Protein AF-A0A964AQY1-F1 (afdb_monomer_lite)

Structure (mmCIF, N/CA/C/O backbone):
data_AF-A0A964AQY1-F1
#
_entry.id   AF-A0A964AQY1-F1
#
loop_
_atom_site.group_PDB
_atom_site.id
_atom_site.type_symbol
_atom_site.label_atom_id
_atom_site.label_alt_id
_atom_site.label_comp_id
_atom_site.label_asym_id
_atom_site.label_entity_id
_atom_site.label_seq_id
_atom_site.pdbx_PDB_ins_code
_atom_site.Cartn_x
_atom_site.Cartn_y
_atom_site.Cartn_z
_atom_site.occupancy
_atom_site.B_iso_or_equiv
_atom_site.auth_seq_id
_atom_site.auth_comp_id
_atom_site.auth_asym_id
_atom_site.auth_atom_id
_atom_site.pdbx_PDB_model_num
ATOM 1 N N . MET A 1 1 ? 17.002 15.102 -33.462 1.00 36.41 1 MET A N 1
ATOM 2 C CA . MET A 1 1 ? 17.360 13.907 -34.259 1.00 36.41 1 MET A CA 1
ATOM 3 C C . MET A 1 1 ? 16.057 13.191 -34.565 1.00 36.41 1 MET A C 1
ATOM 5 O O . MET A 1 1 ? 15.372 12.838 -33.622 1.00 36.41 1 MET A O 1
ATOM 9 N N . SER A 1 2 ? 15.646 13.081 -35.832 1.00 29.86 2 SER A N 1
ATOM 10 C CA . SER A 1 2 ? 14.395 12.392 -36.189 1.00 29.86 2 SER A CA 1
ATOM 11 C C . SER A 1 2 ? 14.555 10.886 -35.995 1.00 29.86 2 SER A C 1
ATOM 13 O O . SER A 1 2 ? 15.596 10.363 -36.396 1.00 29.86 2 SER A O 1
ATOM 15 N N . CYS A 1 3 ? 13.542 10.204 -35.451 1.00 36.03 3 CYS A N 1
ATOM 16 C CA . CYS A 1 3 ? 13.486 8.743 -35.343 1.00 36.03 3 CYS A CA 1
ATOM 17 C C . CYS A 1 3 ? 13.732 8.081 -36.708 1.00 36.03 3 CYS A C 1
ATOM 19 O O . CYS A 1 3 ? 12.842 7.943 -37.545 1.00 36.03 3 CYS A O 1
ATOM 21 N N . GLY A 1 4 ? 14.994 7.735 -36.948 1.00 31.62 4 GLY A N 1
ATOM 22 C CA . GLY A 1 4 ? 15.471 7.073 -38.145 1.00 31.62 4 GLY A CA 1
ATOM 23 C C . GLY A 1 4 ? 15.306 5.572 -37.986 1.00 31.62 4 GLY A C 1
ATOM 24 O O . GLY A 1 4 ? 15.798 4.978 -37.028 1.00 31.62 4 GLY A O 1
ATOM 25 N N . ALA A 1 5 ? 14.607 4.976 -38.948 1.00 41.19 5 ALA A N 1
ATOM 26 C CA . ALA A 1 5 ? 14.385 3.546 -39.078 1.00 41.19 5 ALA A CA 1
ATOM 27 C C . ALA A 1 5 ? 15.643 2.723 -38.748 1.00 41.19 5 ALA A C 1
ATOM 29 O O . ALA A 1 5 ? 16.635 2.797 -39.474 1.00 41.19 5 ALA A O 1
ATOM 30 N N . THR A 1 6 ? 15.591 1.892 -37.699 1.00 34.75 6 THR A N 1
ATOM 31 C CA . THR A 1 6 ? 16.675 0.941 -37.421 1.00 34.75 6 THR A CA 1
ATOM 32 C C . THR A 1 6 ? 16.154 -0.464 -37.109 1.00 34.75 6 THR A C 1
ATOM 34 O O . THR A 1 6 ? 15.520 -0.721 -36.097 1.00 34.75 6 THR A O 1
ATOM 37 N N . ARG A 1 7 ? 16.428 -1.339 -38.085 1.00 30.66 7 ARG A N 1
ATOM 38 C CA . ARG A 1 7 ? 16.747 -2.780 -38.066 1.00 30.66 7 ARG A CA 1
ATOM 39 C C . ARG A 1 7 ? 16.256 -3.643 -36.891 1.00 30.66 7 ARG A C 1
ATOM 41 O O . ARG A 1 7 ? 16.803 -3.608 -35.798 1.00 30.66 7 ARG A O 1
ATOM 48 N N . ARG A 1 8 ? 15.368 -4.584 -37.243 1.00 34.53 8 ARG A N 1
ATOM 49 C CA . ARG A 1 8 ? 15.112 -5.843 -36.525 1.00 34.53 8 ARG A CA 1
ATOM 50 C C . ARG A 1 8 ? 16.401 -6.660 -36.378 1.00 34.53 8 ARG A C 1
ATOM 52 O O . ARG A 1 8 ? 16.953 -7.106 -37.386 1.00 34.53 8 ARG A O 1
ATOM 59 N N . ALA A 1 9 ? 16.808 -6.923 -35.142 1.00 30.91 9 ALA A N 1
ATOM 60 C CA . ALA A 1 9 ? 17.594 -8.095 -34.777 1.00 30.91 9 ALA A CA 1
ATOM 61 C C . ALA A 1 9 ? 16.686 -9.020 -33.951 1.00 30.91 9 ALA A C 1
ATOM 63 O O . ALA A 1 9 ? 15.988 -8.566 -33.050 1.00 30.91 9 ALA A O 1
ATOM 64 N N . LEU A 1 10 ? 16.629 -10.293 -34.341 1.00 31.95 10 LEU A N 1
ATOM 65 C CA . LEU A 1 10 ? 15.828 -11.335 -33.703 1.00 31.95 10 LEU A CA 1
ATOM 66 C C . LEU A 1 10 ? 16.458 -11.757 -32.369 1.00 31.95 10 LEU A C 1
ATOM 68 O O . LEU A 1 10 ? 17.562 -12.296 -32.369 1.00 31.95 10 LEU A O 1
ATOM 72 N N . LEU A 1 11 ? 15.710 -11.604 -31.278 1.00 30.38 11 LEU A N 1
ATOM 73 C CA . LEU A 1 11 ? 15.887 -12.324 -30.015 1.00 30.38 11 LEU A CA 1
ATOM 74 C C . LEU A 1 11 ? 14.520 -12.925 -29.646 1.00 30.38 11 LEU A C 1
ATOM 76 O O . LEU A 1 11 ? 13.582 -12.164 -29.420 1.00 30.38 11 LEU A O 1
ATOM 80 N N . PRO A 1 12 ? 14.344 -14.258 -29.657 1.00 35.41 12 PRO A N 1
ATOM 81 C CA . PRO A 1 12 ? 13.101 -14.879 -29.228 1.00 35.41 12 PRO A CA 1
ATOM 82 C C . PRO A 1 12 ? 13.222 -15.309 -27.762 1.00 35.41 12 PRO A C 1
ATOM 84 O O . PRO A 1 12 ? 14.045 -16.172 -27.475 1.00 35.41 12 PRO A O 1
ATOM 87 N N . LEU A 1 13 ? 12.421 -14.711 -26.868 1.00 34.94 13 LEU A N 1
ATOM 88 C CA . LEU A 1 13 ? 11.743 -15.367 -25.721 1.00 34.94 13 LEU A CA 1
ATOM 89 C C . LEU A 1 13 ? 11.054 -14.395 -24.746 1.00 34.94 13 LEU A C 1
ATOM 91 O O . LEU A 1 13 ? 10.243 -14.835 -23.947 1.00 34.94 13 LEU A O 1
ATOM 95 N N . LEU A 1 14 ? 11.262 -13.088 -24.879 1.00 38.56 14 LEU A N 1
ATOM 96 C CA . LEU A 1 14 ? 10.438 -12.051 -24.255 1.00 38.56 14 LEU A CA 1
ATOM 97 C C . LEU A 1 14 ? 9.965 -11.127 -25.380 1.00 38.56 14 LEU A C 1
ATOM 99 O O . LEU A 1 14 ? 10.715 -10.907 -26.332 1.00 38.56 14 LEU A O 1
ATOM 103 N N . GLY A 1 15 ? 8.732 -10.623 -25.332 1.00 40.59 15 GLY A N 1
ATOM 104 C CA . GLY A 1 15 ? 8.155 -9.731 -26.349 1.00 40.59 15 GLY A CA 1
ATOM 105 C C . GLY A 1 15 ? 8.790 -8.334 -26.383 1.00 40.59 15 GLY A C 1
ATOM 106 O O . GLY A 1 15 ? 8.072 -7.341 -26.408 1.00 40.59 15 GLY A O 1
ATOM 107 N N . LEU A 1 16 ? 10.120 -8.256 -26.347 1.00 41.12 16 LEU A N 1
ATOM 108 C CA . LEU A 1 16 ? 10.902 -7.032 -26.311 1.00 41.12 16 LEU A CA 1
ATOM 109 C C . LEU A 1 16 ? 10.825 -6.340 -27.672 1.00 41.12 16 LEU A C 1
ATOM 111 O O . LEU A 1 16 ? 11.245 -6.875 -28.703 1.00 41.12 16 LEU A O 1
ATOM 115 N N . GLY A 1 17 ? 10.282 -5.130 -27.666 1.00 46.31 17 GLY A N 1
ATOM 116 C CA . GLY A 1 17 ? 10.266 -4.238 -28.812 1.00 46.31 17 GLY A CA 1
ATOM 117 C C . GLY A 1 17 ? 10.767 -2.864 -28.397 1.00 46.31 17 GLY A C 1
ATOM 118 O O . GLY A 1 17 ? 10.399 -2.355 -27.344 1.00 46.31 17 GLY A O 1
ATOM 119 N N . SER A 1 18 ? 11.585 -2.234 -29.237 1.00 43.50 18 SER A N 1
ATOM 120 C CA . SER A 1 18 ? 11.762 -0.788 -29.165 1.00 43.50 18 SER A CA 1
ATOM 121 C C . SER A 1 18 ? 10.562 -0.132 -29.849 1.00 43.50 18 SER A C 1
ATOM 123 O O . SER A 1 18 ? 10.300 -0.355 -31.034 1.00 43.50 18 SER A O 1
ATOM 125 N N . GLY A 1 19 ? 9.788 0.634 -29.084 1.00 46.19 19 GLY A N 1
ATOM 126 C CA . GLY A 1 19 ? 8.626 1.371 -29.565 1.00 46.19 19 GLY A CA 1
ATOM 127 C C . GLY A 1 19 ? 8.771 2.850 -29.235 1.00 46.19 19 GLY A C 1
ATOM 128 O O . GLY A 1 19 ? 9.178 3.207 -28.136 1.00 46.19 19 GLY A O 1
ATOM 129 N N . CYS A 1 20 ? 8.436 3.724 -30.181 1.00 42.72 20 CYS A N 1
ATOM 130 C CA . CYS A 1 20 ? 8.217 5.132 -29.867 1.00 42.72 20 CYS A CA 1
ATOM 131 C C . CYS A 1 20 ? 6.781 5.259 -29.357 1.00 42.72 20 CYS A C 1
ATOM 133 O O . CYS A 1 20 ? 5.848 5.301 -30.159 1.00 42.72 20 CYS A O 1
ATOM 135 N N . VAL A 1 21 ? 6.607 5.251 -28.039 1.00 50.06 21 VAL A N 1
ATOM 136 C CA . VAL A 1 21 ? 5.327 5.558 -27.394 1.00 50.06 21 VAL A CA 1
ATOM 137 C C . VAL A 1 21 ? 5.359 7.038 -27.024 1.00 50.06 21 VAL A C 1
ATOM 139 O O . VAL A 1 21 ? 6.353 7.515 -26.477 1.00 50.06 21 VAL A O 1
ATOM 142 N N . ALA A 1 22 ? 4.312 7.781 -27.386 1.00 51.00 22 ALA A N 1
ATOM 143 C CA . ALA A 1 22 ? 4.149 9.137 -26.878 1.00 51.00 22 ALA A CA 1
ATOM 144 C C . ALA A 1 22 ? 3.947 9.036 -25.364 1.00 51.00 22 ALA A C 1
ATOM 146 O O . ALA A 1 22 ? 3.044 8.329 -24.924 1.00 51.00 22 ALA A O 1
ATOM 147 N N . ASP A 1 23 ? 4.806 9.687 -24.583 1.00 54.53 23 ASP A N 1
ATOM 148 C CA . ASP A 1 23 ? 4.605 9.776 -23.139 1.00 54.53 23 ASP A CA 1
ATOM 149 C C . ASP A 1 23 ? 3.293 10.538 -22.902 1.00 54.53 23 ASP A C 1
ATOM 151 O O . ASP A 1 23 ? 3.148 11.655 -23.414 1.00 54.53 23 ASP A O 1
ATOM 155 N N . PRO A 1 24 ? 2.320 9.946 -22.184 1.00 57.12 24 PRO A N 1
ATOM 156 C CA . PRO A 1 24 ? 1.020 10.571 -21.959 1.00 57.12 24 PRO A CA 1
ATOM 157 C C . PRO A 1 24 ? 1.127 11.934 -21.254 1.00 57.12 24 PRO A C 1
ATOM 159 O O . PRO A 1 24 ? 0.193 12.733 -21.333 1.00 57.12 24 PRO A O 1
ATOM 162 N N . PHE A 1 25 ? 2.272 12.230 -20.630 1.00 58.62 25 PHE A N 1
ATOM 163 C CA . PHE A 1 25 ? 2.550 13.472 -19.917 1.00 58.62 25 PHE A CA 1
ATOM 164 C C . PHE A 1 25 ? 3.716 14.285 -20.498 1.00 58.62 25 PHE A C 1
ATOM 166 O O . PHE A 1 25 ? 4.089 15.314 -19.917 1.00 58.62 25 PHE A O 1
ATOM 173 N N . ASP A 1 26 ? 4.282 13.896 -21.647 1.00 56.75 26 ASP A N 1
ATOM 174 C CA . ASP A 1 26 ? 5.303 14.718 -22.294 1.00 56.75 26 ASP A CA 1
ATOM 175 C C . ASP A 1 26 ? 4.665 15.862 -23.089 1.00 56.75 26 ASP A C 1
ATOM 177 O O . ASP A 1 26 ? 4.146 15.708 -24.192 1.00 56.75 26 ASP A O 1
ATOM 181 N N . LEU A 1 27 ? 4.694 17.045 -22.474 1.00 49.09 27 LEU A N 1
ATOM 182 C CA . LEU A 1 27 ? 4.283 18.311 -23.081 1.00 49.09 27 LEU A CA 1
ATOM 183 C C . LEU A 1 27 ? 5.384 18.938 -23.953 1.00 49.09 27 LEU A C 1
ATOM 185 O O . LEU A 1 27 ? 5.160 19.999 -24.540 1.00 49.09 27 LEU A O 1
ATOM 189 N N . SER A 1 28 ? 6.578 18.340 -24.012 1.00 51.91 28 SER A N 1
ATOM 190 C CA . SER A 1 28 ? 7.579 18.683 -25.019 1.00 51.91 28 SER A CA 1
ATOM 191 C C . SER A 1 28 ? 7.378 17.822 -26.263 1.00 51.91 28 SER A C 1
ATOM 193 O O . SER A 1 28 ? 7.025 16.656 -26.176 1.00 51.91 28 SER A O 1
ATOM 195 N N . GLU A 1 29 ? 7.592 18.393 -27.450 1.00 51.00 29 GLU A N 1
ATOM 196 C CA . GLU A 1 29 ? 7.468 17.685 -28.740 1.00 51.00 29 GLU A CA 1
ATOM 197 C C . GLU A 1 29 ? 8.516 16.557 -28.929 1.00 51.00 29 GLU A C 1
ATOM 199 O O . GLU A 1 29 ? 8.669 16.016 -30.028 1.00 51.00 29 GLU A O 1
ATOM 204 N N . ASP A 1 30 ? 9.260 16.204 -27.879 1.00 53.84 30 ASP A N 1
ATOM 205 C CA . ASP A 1 30 ? 10.353 15.246 -27.901 1.00 53.84 30 ASP A CA 1
ATOM 206 C C . ASP A 1 30 ? 9.832 13.832 -27.603 1.00 53.84 30 ASP A C 1
ATOM 208 O O . ASP A 1 30 ? 9.391 13.509 -26.511 1.00 53.84 30 ASP A O 1
ATOM 212 N N . THR A 1 31 ? 9.907 12.928 -28.579 1.00 59.56 31 THR A N 1
ATOM 213 C CA . THR A 1 31 ? 9.574 11.513 -28.354 1.00 59.56 31 THR A CA 1
ATOM 214 C C . THR A 1 31 ? 10.619 10.848 -27.457 1.00 59.56 31 THR A C 1
ATOM 216 O O . THR A 1 31 ? 11.800 10.812 -27.817 1.00 59.56 31 THR A O 1
ATOM 219 N N . ILE A 1 32 ? 10.190 10.255 -26.342 1.00 64.12 32 ILE A N 1
ATOM 220 C CA . ILE A 1 32 ? 11.066 9.502 -25.436 1.00 64.12 32 ILE A CA 1
ATOM 221 C C . ILE A 1 32 ? 11.314 8.091 -25.993 1.00 64.12 32 ILE A C 1
ATOM 223 O O . ILE A 1 32 ? 10.365 7.413 -26.401 1.00 64.12 32 ILE A O 1
ATOM 227 N N . PRO A 1 33 ? 12.572 7.614 -26.026 1.00 70.56 33 PRO A N 1
ATOM 228 C CA . PRO A 1 33 ? 12.857 6.216 -26.311 1.00 70.56 33 PRO A CA 1
ATOM 229 C C . PRO A 1 33 ? 12.500 5.359 -25.090 1.00 70.56 33 PRO A C 1
ATOM 231 O O . PRO A 1 33 ? 13.246 5.316 -24.114 1.00 70.56 33 PRO A O 1
ATOM 234 N N . TRP A 1 34 ? 11.368 4.665 -25.165 1.00 80.81 34 TRP A N 1
ATOM 235 C CA . TRP A 1 34 ? 10.953 3.690 -24.160 1.00 80.81 34 TRP A CA 1
ATOM 236 C C . TRP A 1 34 ? 11.482 2.300 -24.516 1.00 80.81 34 TRP A C 1
ATOM 238 O O . TRP A 1 34 ? 11.345 1.845 -25.661 1.00 80.81 34 TRP A O 1
ATOM 248 N N . LEU A 1 35 ? 12.055 1.597 -23.537 1.00 85.75 35 LEU A N 1
ATOM 249 C CA . LEU A 1 35 ? 12.141 0.143 -23.627 1.00 85.75 35 LEU A CA 1
ATOM 250 C C . LEU A 1 35 ? 10.786 -0.428 -23.211 1.00 85.75 35 LEU A C 1
ATOM 252 O O . LEU A 1 35 ? 10.297 -0.102 -22.131 1.00 85.75 35 LEU A O 1
ATOM 256 N N . VAL A 1 36 ? 10.196 -1.266 -24.063 1.00 87.94 36 VAL A N 1
ATOM 257 C CA . VAL A 1 36 ? 8.899 -1.885 -23.787 1.00 87.94 36 VAL A CA 1
ATOM 258 C C . VAL A 1 36 ? 9.074 -3.385 -23.599 1.00 87.94 36 VAL A C 1
ATOM 260 O O . VAL A 1 36 ? 9.556 -4.088 -24.494 1.00 87.94 36 VAL A O 1
ATOM 263 N N . ALA A 1 37 ? 8.639 -3.866 -22.442 1.00 90.75 37 ALA A N 1
ATOM 264 C CA . ALA A 1 37 ? 8.515 -5.278 -22.120 1.00 90.75 37 ALA A CA 1
ATOM 265 C C . ALA A 1 37 ? 7.056 -5.607 -21.784 1.00 90.75 37 ALA A C 1
ATOM 267 O O . ALA A 1 37 ? 6.251 -4.720 -21.500 1.00 90.75 37 ALA A O 1
ATOM 268 N N . ARG A 1 38 ? 6.689 -6.882 -21.891 1.00 94.12 38 ARG A N 1
ATOM 269 C CA . ARG A 1 38 ? 5.313 -7.339 -21.688 1.00 94.12 38 ARG A CA 1
ATOM 270 C C . ARG A 1 38 ? 5.295 -8.664 -20.959 1.00 94.12 38 ARG A C 1
ATOM 272 O O . ARG A 1 38 ? 6.110 -9.535 -21.270 1.00 94.12 38 ARG A O 1
ATOM 279 N N . SER A 1 39 ? 4.312 -8.807 -20.091 1.00 95.50 39 SER A N 1
ATOM 280 C CA . SER A 1 39 ? 3.886 -10.062 -19.487 1.00 95.50 39 SER A CA 1
ATOM 281 C C . SER A 1 39 ? 2.406 -10.298 -19.821 1.00 95.50 39 SER A C 1
ATOM 283 O O . SER A 1 39 ? 1.900 -9.735 -20.799 1.00 95.50 39 SER A O 1
ATOM 285 N N . GLU A 1 40 ? 1.724 -11.168 -19.079 1.00 94.56 40 GLU A N 1
ATOM 286 C CA . GLU A 1 40 ? 0.300 -11.435 -19.287 1.00 94.56 40 GLU A CA 1
ATOM 287 C C . GLU A 1 40 ? -0.551 -10.227 -18.877 1.00 94.56 40 GLU A C 1
ATOM 289 O O . GLU A 1 40 ? -1.392 -9.775 -19.659 1.00 94.56 40 GLU A O 1
ATOM 294 N N . HIS A 1 41 ? -0.264 -9.651 -17.708 1.00 96.12 41 HIS A N 1
ATOM 295 C CA . HIS A 1 41 ? -1.079 -8.598 -17.104 1.00 96.12 41 HIS A CA 1
ATOM 296 C C . HIS A 1 41 ? -0.452 -7.204 -17.179 1.00 96.12 41 HIS A C 1
ATOM 298 O O . HIS A 1 41 ? -1.105 -6.234 -16.799 1.00 96.12 41 HIS A O 1
ATOM 304 N N . PHE A 1 42 ? 0.774 -7.069 -17.698 1.00 95.00 42 PHE A N 1
ATOM 305 C CA . PHE A 1 42 ? 1.484 -5.788 -17.710 1.00 95.00 42 PHE A CA 1
ATOM 306 C C . PHE A 1 42 ? 2.127 -5.438 -19.053 1.00 95.00 42 PHE A C 1
ATOM 308 O O . PHE A 1 42 ? 2.661 -6.283 -19.784 1.00 95.00 42 PHE A O 1
ATOM 315 N N . VAL A 1 43 ? 2.144 -4.137 -19.341 1.00 92.62 43 VAL A N 1
ATOM 316 C CA . VAL A 1 43 ? 2.993 -3.513 -20.361 1.00 92.62 43 VAL A CA 1
ATOM 317 C C . VAL A 1 43 ? 3.937 -2.549 -19.651 1.00 92.62 43 VAL A C 1
ATOM 319 O O . VAL A 1 43 ? 3.518 -1.516 -19.143 1.00 92.62 43 VAL A O 1
ATOM 322 N N . TYR A 1 44 ? 5.220 -2.887 -19.605 1.00 90.50 44 TYR A N 1
ATOM 323 C CA . TYR A 1 44 ? 6.224 -2.141 -18.854 1.00 90.50 44 TYR A CA 1
ATOM 324 C C . TYR A 1 44 ? 7.014 -1.219 -19.778 1.00 90.50 44 TYR A C 1
ATOM 326 O O . TYR A 1 44 ? 7.664 -1.683 -20.718 1.00 90.50 44 TYR A O 1
ATOM 334 N N . HIS A 1 45 ? 6.990 0.077 -19.483 1.00 88.56 45 HIS A N 1
ATOM 335 C CA . HIS A 1 45 ? 7.669 1.140 -20.213 1.00 88.56 45 HIS A CA 1
ATOM 336 C C . HIS A 1 45 ? 8.780 1.717 -19.334 1.00 88.56 45 HIS A C 1
ATOM 338 O O . HIS A 1 45 ? 8.519 2.426 -18.363 1.00 88.56 45 HIS A O 1
ATOM 344 N N . ALA A 1 46 ? 10.034 1.433 -19.683 1.00 85.50 46 ALA A N 1
ATOM 345 C CA . ALA A 1 46 ? 11.196 1.951 -18.966 1.00 85.50 46 ALA A CA 1
ATOM 346 C C . ALA A 1 46 ? 11.850 3.109 -19.724 1.00 85.50 46 ALA A C 1
ATOM 348 O O . ALA A 1 46 ? 12.248 2.956 -20.886 1.00 85.50 46 ALA A O 1
ATOM 349 N N . ASP A 1 47 ? 11.997 4.256 -19.061 1.00 82.38 47 ASP A N 1
ATOM 350 C CA . ASP A 1 47 ? 12.797 5.364 -19.572 1.00 82.38 47 ASP A CA 1
ATOM 351 C C . ASP A 1 47 ? 14.287 5.078 -19.346 1.00 82.38 47 ASP A C 1
ATOM 353 O O . ASP A 1 47 ? 14.792 5.179 -18.231 1.00 82.38 47 ASP A O 1
ATOM 357 N N . VAL A 1 48 ? 15.003 4.752 -20.421 1.00 77.06 48 VAL A N 1
ATOM 358 C CA . VAL A 1 48 ? 16.418 4.341 -20.374 1.00 77.06 48 VAL A CA 1
ATOM 359 C C . VAL A 1 48 ? 17.404 5.480 -20.656 1.00 77.06 48 VAL A C 1
ATOM 361 O O . VAL A 1 48 ? 18.575 5.230 -20.941 1.00 77.06 48 VAL A O 1
ATOM 364 N N . ARG A 1 49 ? 16.959 6.744 -20.631 1.00 75.94 49 ARG A N 1
ATOM 365 C CA . ARG A 1 49 ? 17.845 7.895 -20.902 1.00 75.94 49 ARG A CA 1
ATOM 366 C C . ARG A 1 49 ? 18.916 8.097 -19.838 1.00 75.94 49 ARG A C 1
ATOM 368 O O . ARG A 1 49 ? 19.977 8.627 -20.160 1.00 75.94 49 ARG A O 1
ATOM 375 N N . ASP A 1 50 ? 18.633 7.682 -18.612 1.00 71.75 50 ASP A N 1
ATOM 376 C CA . ASP A 1 50 ? 19.569 7.719 -17.500 1.00 71.75 50 ASP A CA 1
ATOM 377 C C . ASP A 1 50 ? 19.779 6.287 -16.974 1.00 71.75 50 ASP A C 1
ATOM 379 O O . ASP A 1 50 ? 18.973 5.799 -16.182 1.00 71.75 50 ASP A O 1
ATOM 383 N N . PRO A 1 51 ? 20.808 5.563 -17.453 1.00 61.47 51 PRO A N 1
ATOM 384 C CA . PRO A 1 51 ? 21.115 4.215 -16.973 1.00 61.47 51 PRO A CA 1
ATOM 385 C C . PRO A 1 51 ? 21.638 4.210 -15.528 1.00 61.47 51 PRO A C 1
ATOM 387 O O . PRO A 1 51 ? 21.603 3.170 -14.873 1.00 61.47 51 PRO A O 1
ATOM 390 N N . ASP A 1 52 ? 22.073 5.367 -15.016 1.00 58.75 52 ASP A N 1
ATOM 391 C CA . ASP A 1 52 ? 22.456 5.549 -13.615 1.00 58.75 52 ASP A CA 1
ATOM 392 C C . ASP A 1 52 ? 21.232 5.825 -12.729 1.00 58.75 52 ASP A C 1
ATOM 394 O O . ASP A 1 52 ? 21.355 5.977 -11.509 1.00 58.75 52 ASP A O 1
ATOM 398 N N . ALA A 1 53 ? 20.030 5.857 -13.318 1.00 64.81 53 ALA A N 1
ATOM 399 C CA . ALA A 1 53 ? 18.808 6.063 -12.576 1.00 64.81 53 ALA A CA 1
ATOM 400 C C . ALA A 1 53 ? 18.672 5.049 -11.446 1.00 64.81 53 ALA A C 1
ATOM 402 O O . ALA A 1 53 ? 18.973 3.860 -11.566 1.00 64.81 53 ALA A O 1
ATOM 403 N N . TYR A 1 54 ? 18.143 5.569 -10.346 1.00 59.91 54 TYR A N 1
ATOM 404 C CA . TYR A 1 54 ? 17.873 4.887 -9.086 1.00 59.91 54 TYR A CA 1
ATOM 405 C C . TYR A 1 54 ? 17.279 3.470 -9.253 1.00 59.91 54 TYR A C 1
ATOM 407 O O . TYR A 1 54 ? 17.549 2.557 -8.487 1.00 59.91 54 TYR A O 1
ATOM 415 N N . LEU A 1 55 ? 16.508 3.260 -10.307 1.00 65.69 55 LEU A N 1
ATOM 416 C CA . LEU A 1 55 ? 15.819 2.023 -10.658 1.00 65.69 55 LEU A CA 1
ATOM 417 C C . LEU A 1 55 ? 16.701 0.846 -11.070 1.00 65.69 55 LEU A C 1
ATOM 419 O O . LEU A 1 55 ? 16.295 -0.302 -10.912 1.00 65.69 55 LEU A O 1
ATOM 423 N N . LEU A 1 56 ? 17.858 1.124 -11.662 1.00 68.31 56 LEU A N 1
ATOM 424 C CA . LEU A 1 56 ? 18.715 0.117 -12.291 1.00 68.31 56 LEU A CA 1
ATOM 425 C C . LEU A 1 56 ? 19.925 -0.241 -11.424 1.00 68.31 56 LEU A C 1
ATOM 427 O O . LEU A 1 56 ? 20.717 -1.092 -11.809 1.00 68.31 56 LEU A O 1
ATOM 431 N N . ASN A 1 57 ? 20.060 0.396 -10.257 1.00 69.06 57 ASN A N 1
ATOM 432 C CA . ASN A 1 57 ? 21.259 0.295 -9.426 1.00 69.06 57 ASN A CA 1
ATOM 433 C C . ASN A 1 57 ? 20.981 0.005 -7.945 1.00 69.06 57 ASN A C 1
ATOM 435 O O . ASN A 1 57 ? 21.933 -0.155 -7.187 1.00 69.06 57 ASN A O 1
ATOM 439 N N . ASN A 1 58 ? 19.716 -0.059 -7.515 1.00 72.88 58 ASN A N 1
ATOM 440 C CA . ASN A 1 58 ? 19.383 -0.366 -6.125 1.00 72.88 58 ASN A CA 1
ATOM 441 C C . ASN A 1 58 ? 18.937 -1.823 -5.970 1.00 72.88 58 ASN A C 1
ATOM 443 O O . ASN A 1 58 ? 17.980 -2.223 -6.641 1.00 72.88 58 ASN A O 1
ATOM 447 N N . PRO A 1 59 ? 19.571 -2.594 -5.069 1.00 79.38 59 PRO A N 1
ATOM 448 C CA . PRO A 1 59 ? 19.078 -3.904 -4.686 1.00 79.38 59 PRO A CA 1
ATOM 449 C C . PRO A 1 59 ? 17.643 -3.844 -4.155 1.00 79.38 59 PRO A C 1
ATOM 451 O O . PRO A 1 59 ? 17.232 -2.868 -3.519 1.00 79.38 59 PRO A O 1
ATOM 454 N N . MET A 1 60 ? 16.892 -4.915 -4.387 1.00 80.62 60 MET A N 1
ATOM 455 C CA . MET A 1 60 ? 15.548 -5.099 -3.849 1.00 80.62 60 MET A CA 1
ATOM 456 C C . MET A 1 60 ? 15.350 -6.512 -3.320 1.00 80.62 60 MET A C 1
ATOM 458 O O . MET A 1 60 ? 15.947 -7.467 -3.813 1.00 80.62 60 MET A O 1
ATOM 462 N N . GLU A 1 61 ? 14.478 -6.640 -2.330 1.00 84.94 61 GLU A N 1
ATOM 463 C CA . GLU A 1 61 ? 13.932 -7.932 -1.929 1.00 84.94 61 GLU A CA 1
ATOM 464 C C . GLU A 1 61 ? 12.695 -8.235 -2.787 1.00 84.94 61 GLU A C 1
ATOM 466 O O . GLU A 1 61 ? 11.791 -7.405 -2.895 1.00 84.94 61 GLU A O 1
ATOM 471 N N . LEU A 1 62 ? 12.682 -9.399 -3.431 1.00 87.12 62 LEU A N 1
ATOM 472 C CA . LEU A 1 62 ? 11.592 -9.903 -4.261 1.00 87.12 62 LEU A CA 1
ATOM 473 C C . LEU A 1 62 ? 10.448 -10.465 -3.394 1.00 87.12 62 LEU A C 1
ATOM 475 O O . LEU A 1 62 ? 10.646 -10.716 -2.203 1.00 87.12 62 LEU A O 1
ATOM 479 N N . PRO A 1 63 ? 9.252 -10.712 -3.965 1.00 88.19 63 PRO A N 1
ATOM 480 C CA . PRO A 1 63 ? 8.107 -11.218 -3.202 1.00 88.19 63 PRO A CA 1
ATOM 481 C C . PRO A 1 63 ? 8.349 -12.532 -2.439 1.00 88.19 63 PRO A C 1
ATOM 483 O O . PRO A 1 63 ? 7.692 -12.786 -1.433 1.00 88.19 63 PRO A O 1
ATOM 486 N N . ASP A 1 64 ? 9.288 -13.365 -2.891 1.00 85.00 64 ASP A N 1
ATOM 487 C CA . ASP A 1 64 ? 9.682 -14.623 -2.243 1.00 85.00 64 ASP A CA 1
ATOM 488 C C . ASP A 1 64 ? 10.776 -14.455 -1.166 1.00 85.00 64 ASP A C 1
ATOM 490 O O . ASP A 1 64 ? 11.211 -15.439 -0.564 1.00 85.00 64 ASP A O 1
ATOM 494 N N . GLY A 1 65 ? 11.223 -13.222 -0.909 1.00 83.69 65 GLY A N 1
ATOM 495 C CA . GLY A 1 65 ? 12.311 -12.893 0.013 1.00 83.69 65 GLY A CA 1
ATOM 496 C C . GLY A 1 65 ? 13.712 -12.987 -0.602 1.00 83.69 65 GLY A C 1
ATOM 497 O O . GLY A 1 65 ? 14.704 -12.745 0.087 1.00 83.69 65 GLY A O 1
ATOM 498 N N . ALA A 1 66 ? 13.846 -13.350 -1.882 1.00 86.31 66 ALA A N 1
ATOM 499 C CA . ALA A 1 66 ? 15.145 -13.359 -2.539 1.00 86.31 66 ALA A CA 1
ATOM 500 C C . ALA A 1 66 ? 15.647 -11.929 -2.774 1.00 86.31 66 ALA A C 1
ATOM 502 O O . ALA A 1 66 ? 14.904 -11.048 -3.195 1.00 86.31 66 ALA A O 1
ATOM 503 N N . VAL A 1 67 ? 16.942 -11.696 -2.562 1.00 86.00 67 VAL A N 1
ATOM 504 C CA . VAL A 1 67 ? 17.569 -10.409 -2.884 1.00 86.00 67 VAL A CA 1
ATOM 505 C C . VAL A 1 67 ? 18.010 -10.396 -4.344 1.00 86.00 67 VAL A C 1
ATOM 507 O O . VAL A 1 67 ? 18.784 -11.252 -4.783 1.00 86.00 67 VAL A O 1
ATOM 510 N N . PHE A 1 68 ? 17.565 -9.385 -5.081 1.00 86.12 68 PHE A N 1
ATOM 511 C CA . PHE A 1 68 ? 17.984 -9.091 -6.443 1.00 86.12 68 PHE A CA 1
ATOM 512 C C . PHE A 1 68 ? 18.809 -7.802 -6.486 1.00 86.12 68 PHE A C 1
ATOM 514 O O . PHE A 1 68 ? 18.340 -6.745 -6.074 1.00 86.12 68 PHE A O 1
ATOM 521 N N . ASP A 1 69 ? 20.030 -7.892 -7.019 1.00 87.12 69 ASP A N 1
ATOM 522 C CA . ASP A 1 69 ? 20.905 -6.745 -7.275 1.00 87.12 69 ASP A CA 1
ATOM 523 C C . ASP A 1 69 ? 20.957 -6.454 -8.789 1.00 87.12 69 ASP A C 1
ATOM 525 O O . ASP A 1 69 ? 21.473 -7.296 -9.546 1.00 87.12 69 ASP A O 1
ATOM 529 N N . PRO A 1 70 ? 20.412 -5.310 -9.250 1.00 83.38 70 PRO A N 1
ATOM 530 C CA . PRO A 1 70 ? 20.418 -4.934 -10.660 1.00 83.38 70 PRO A CA 1
ATOM 531 C C . PRO A 1 70 ? 21.764 -4.358 -11.130 1.00 83.38 70 PRO A C 1
ATOM 533 O O . PRO A 1 70 ? 21.971 -4.228 -12.341 1.00 83.38 70 PRO A O 1
ATOM 536 N N . ALA A 1 71 ? 22.692 -4.034 -10.221 1.00 82.56 71 ALA A N 1
ATOM 537 C CA . ALA A 1 71 ? 23.935 -3.357 -10.565 1.00 82.56 71 ALA A CA 1
ATOM 538 C C . ALA A 1 71 ? 24.773 -4.171 -11.569 1.00 82.56 71 ALA A C 1
ATOM 540 O O . ALA A 1 71 ? 25.165 -5.315 -11.334 1.00 82.56 71 ALA A O 1
ATOM 541 N N . GLY A 1 72 ? 25.069 -3.556 -12.718 1.00 80.81 72 GLY A N 1
ATOM 542 C CA . GLY A 1 72 ? 25.872 -4.166 -13.782 1.00 80.81 72 GLY A CA 1
ATOM 543 C C . GLY A 1 72 ? 25.152 -5.221 -14.632 1.00 80.81 72 GLY A C 1
ATOM 544 O O . GLY A 1 72 ? 25.809 -5.861 -15.457 1.00 80.81 72 GLY A O 1
ATOM 545 N N . ARG A 1 73 ? 23.835 -5.406 -14.465 1.00 84.12 73 ARG A N 1
ATOM 546 C CA . ARG A 1 73 ? 23.020 -6.299 -15.307 1.00 84.12 73 ARG A CA 1
ATOM 547 C C . ARG A 1 73 ? 22.525 -5.618 -16.582 1.00 84.12 73 ARG A C 1
ATOM 549 O O . ARG A 1 73 ? 22.531 -4.394 -16.704 1.00 84.12 73 ARG A O 1
ATOM 556 N N . ASP A 1 74 ? 22.081 -6.431 -17.542 1.00 86.62 74 ASP A N 1
ATOM 557 C CA . ASP A 1 74 ? 21.369 -5.922 -18.715 1.00 86.62 74 ASP A CA 1
ATOM 558 C C . ASP A 1 74 ? 20.009 -5.346 -18.298 1.00 86.62 74 ASP A C 1
ATOM 560 O O . ASP A 1 74 ? 19.252 -5.976 -17.561 1.00 86.62 74 ASP A O 1
ATOM 564 N N . VAL A 1 75 ? 19.672 -4.161 -18.807 1.00 83.69 75 VAL A N 1
ATOM 565 C CA . VAL A 1 75 ? 18.416 -3.470 -18.470 1.00 83.69 75 VAL A CA 1
ATOM 566 C C . VAL A 1 75 ? 17.186 -4.321 -18.805 1.00 83.69 75 VAL A C 1
ATOM 568 O O . VAL A 1 75 ? 16.201 -4.292 -18.070 1.00 83.69 75 VAL A O 1
ATOM 571 N N . SER A 1 76 ? 17.235 -5.112 -19.879 1.00 85.12 76 SER A N 1
ATOM 572 C CA . SER A 1 76 ? 16.122 -5.982 -20.277 1.00 85.12 76 SER A CA 1
ATOM 573 C C . SER A 1 76 ? 15.957 -7.164 -19.322 1.00 85.12 76 SER A C 1
ATOM 575 O O . SER A 1 76 ? 14.829 -7.578 -19.067 1.00 85.12 76 SER A O 1
ATOM 577 N N . GLU A 1 77 ? 17.061 -7.700 -18.790 1.00 87.94 77 GLU A N 1
ATOM 578 C CA . GLU A 1 77 ? 17.035 -8.740 -17.753 1.00 87.94 77 GLU A CA 1
ATOM 579 C C . GLU A 1 77 ? 16.415 -8.188 -16.466 1.00 87.94 77 GLU A C 1
ATOM 581 O O . GLU A 1 77 ? 15.491 -8.789 -15.922 1.00 87.94 77 GLU A O 1
ATOM 586 N N . THR A 1 78 ? 16.857 -7.005 -16.035 1.00 88.81 78 THR A N 1
ATOM 587 C CA . THR A 1 78 ? 16.322 -6.311 -14.856 1.00 88.81 78 THR A CA 1
ATOM 588 C C . THR A 1 78 ? 14.817 -6.063 -14.969 1.00 88.81 78 THR A C 1
ATOM 590 O O . THR A 1 78 ? 14.072 -6.348 -14.036 1.00 88.81 78 THR A O 1
ATOM 593 N N . ILE A 1 79 ? 14.340 -5.601 -16.127 1.00 89.75 79 ILE A N 1
ATOM 594 C CA . ILE A 1 79 ? 12.902 -5.392 -16.360 1.00 89.75 79 ILE A CA 1
ATOM 595 C C . ILE A 1 79 ? 12.125 -6.710 -16.358 1.00 89.75 79 ILE A C 1
ATOM 597 O O . ILE A 1 79 ? 10.994 -6.736 -15.881 1.00 89.75 79 ILE A O 1
ATOM 601 N N . GLY A 1 80 ? 12.718 -7.801 -16.850 1.00 91.88 80 GLY A N 1
ATOM 602 C CA . GLY A 1 80 ? 12.122 -9.134 -16.746 1.00 91.88 80 GLY A CA 1
ATOM 603 C C . GLY A 1 80 ? 11.851 -9.527 -15.292 1.00 91.88 80 GLY A C 1
ATOM 604 O O . GLY A 1 80 ? 10.737 -9.920 -14.969 1.00 91.88 80 GLY A O 1
ATOM 605 N N . VAL A 1 81 ? 12.826 -9.316 -14.402 1.00 92.38 81 VAL A N 1
ATOM 606 C CA . VAL A 1 81 ? 12.669 -9.591 -12.962 1.00 92.38 81 VAL A CA 1
ATOM 607 C C . VAL A 1 81 ? 11.569 -8.729 -12.334 1.00 92.38 81 VAL A C 1
ATOM 609 O O . VAL A 1 81 ? 10.774 -9.225 -11.538 1.00 92.38 81 VAL A O 1
ATOM 612 N N . TYR A 1 82 ? 11.486 -7.447 -12.698 1.00 91.50 82 TYR A N 1
ATOM 613 C CA . TYR A 1 82 ? 10.436 -6.559 -12.186 1.00 91.50 82 TYR A CA 1
ATOM 614 C C . TYR A 1 82 ? 9.043 -6.970 -12.663 1.00 91.50 82 TYR A C 1
ATOM 616 O O . TYR A 1 82 ? 8.101 -6.959 -11.874 1.00 91.50 82 TYR A O 1
ATOM 624 N N . LEU A 1 83 ? 8.911 -7.377 -13.927 1.00 93.31 83 LEU A N 1
ATOM 625 C CA . LEU A 1 83 ? 7.666 -7.924 -14.462 1.00 93.31 83 LEU A CA 1
ATOM 626 C C . LEU A 1 83 ? 7.241 -9.197 -13.725 1.00 93.31 83 LEU A C 1
ATOM 628 O O . LEU A 1 83 ? 6.084 -9.298 -13.330 1.00 93.31 83 LEU A O 1
ATOM 632 N N . ASP A 1 84 ? 8.164 -10.127 -13.480 1.00 94.44 84 ASP A N 1
ATOM 633 C CA . ASP A 1 84 ? 7.861 -11.355 -12.738 1.00 94.44 84 ASP A CA 1
ATOM 634 C C . ASP A 1 84 ? 7.377 -11.043 -11.309 1.00 94.44 84 ASP A C 1
ATOM 636 O O . ASP A 1 84 ? 6.407 -11.632 -10.830 1.00 94.44 84 ASP A O 1
ATOM 640 N N . ALA A 1 85 ? 7.995 -10.068 -10.635 1.00 92.75 85 ALA A N 1
ATOM 641 C CA . ALA A 1 85 ? 7.550 -9.614 -9.318 1.00 92.75 85 ALA A CA 1
ATOM 642 C C . ALA A 1 85 ? 6.155 -8.960 -9.356 1.00 92.75 85 ALA A C 1
ATOM 644 O O . ALA A 1 85 ? 5.336 -9.215 -8.471 1.00 92.75 85 ALA A O 1
ATOM 645 N N . TYR A 1 86 ? 5.859 -8.160 -10.386 1.00 94.38 86 TYR A N 1
ATOM 646 C CA . TYR A 1 86 ? 4.525 -7.599 -10.615 1.00 94.38 86 TYR A CA 1
ATOM 647 C C . TYR A 1 86 ? 3.462 -8.686 -10.816 1.00 94.38 86 TYR A C 1
ATOM 649 O O . TYR A 1 86 ? 2.370 -8.567 -10.266 1.00 94.38 86 TYR A O 1
ATOM 657 N N . GLU A 1 87 ? 3.774 -9.756 -11.549 1.00 96.00 87 GLU A N 1
ATOM 658 C CA . GLU A 1 87 ? 2.854 -10.879 -11.776 1.00 96.00 87 GLU A CA 1
ATOM 659 C C . GLU A 1 87 ? 2.532 -11.647 -10.485 1.00 96.00 87 GLU A C 1
ATOM 661 O O . GLU A 1 87 ? 1.381 -12.018 -10.249 1.00 96.00 87 GLU A O 1
ATOM 666 N N . VAL A 1 88 ? 3.516 -11.828 -9.597 1.00 94.75 88 VAL A N 1
ATOM 667 C CA . VAL A 1 88 ? 3.278 -12.430 -8.272 1.00 94.75 88 VAL A CA 1
ATOM 668 C C . VAL A 1 88 ? 2.325 -11.567 -7.442 1.00 94.75 88 VAL A C 1
ATOM 670 O O . VAL A 1 88 ? 1.367 -12.081 -6.859 1.00 94.75 88 VAL A O 1
ATOM 673 N N . TRP A 1 89 ? 2.551 -10.252 -7.420 1.00 94.75 89 TRP A N 1
ATOM 674 C CA . TRP A 1 89 ? 1.655 -9.313 -6.746 1.00 94.75 89 TRP A CA 1
ATOM 675 C C . TRP A 1 89 ? 0.254 -9.304 -7.347 1.00 94.75 89 TRP A C 1
ATOM 677 O O . TRP A 1 89 ? -0.727 -9.336 -6.606 1.00 94.75 89 TRP A O 1
ATOM 687 N N . TYR A 1 90 ? 0.156 -9.285 -8.676 1.00 95.88 90 TYR A N 1
ATOM 688 C CA . TYR A 1 90 ? -1.113 -9.321 -9.389 1.00 95.88 90 TYR A CA 1
ATOM 689 C C . TYR A 1 90 ? -1.928 -10.549 -8.992 1.00 95.88 90 TYR A C 1
ATOM 691 O O . TYR A 1 90 ? -3.080 -10.403 -8.600 1.00 95.88 90 TYR A O 1
ATOM 699 N N . ALA A 1 91 ? -1.328 -11.743 -9.020 1.00 96.19 91 ALA A N 1
ATOM 700 C CA . ALA A 1 91 ? -2.020 -12.975 -8.655 1.00 96.19 91 ALA A CA 1
ATOM 701 C C . ALA A 1 91 ? -2.528 -12.944 -7.202 1.00 96.19 91 ALA A C 1
ATOM 703 O O . ALA A 1 91 ? -3.668 -13.328 -6.935 1.00 96.19 91 ALA A O 1
ATOM 704 N N . GLY A 1 92 ? -1.706 -12.445 -6.271 1.00 95.50 92 GLY A N 1
ATOM 705 C CA . GLY A 1 92 ? -2.091 -12.295 -4.868 1.00 95.50 92 GLY A CA 1
ATOM 706 C C . GLY A 1 92 ? -3.239 -11.302 -4.669 1.00 95.50 92 GLY A C 1
ATOM 707 O O . GLY A 1 92 ? -4.184 -11.593 -3.937 1.00 95.50 92 GLY A O 1
ATOM 708 N N . LEU A 1 93 ? -3.195 -10.152 -5.344 1.00 96.00 93 LEU A N 1
ATOM 709 C CA . LEU A 1 93 ? -4.233 -9.123 -5.254 1.00 96.00 93 LEU A CA 1
ATOM 710 C C . LEU A 1 93 ? -5.528 -9.544 -5.955 1.00 96.00 93 LEU A C 1
ATOM 712 O O . LEU A 1 93 ? -6.600 -9.363 -5.385 1.00 96.00 93 LEU A O 1
ATOM 716 N N . ALA A 1 94 ? -5.449 -10.167 -7.129 1.00 96.19 94 ALA A N 1
ATOM 717 C CA . ALA A 1 94 ? -6.614 -10.686 -7.839 1.00 96.19 94 ALA A CA 1
ATOM 718 C C . ALA A 1 94 ? -7.360 -11.734 -7.009 1.00 96.19 94 ALA A C 1
ATOM 720 O O . ALA A 1 94 ? -8.586 -11.705 -6.921 1.00 96.19 94 ALA A O 1
ATOM 721 N N . ALA A 1 95 ? -6.619 -12.615 -6.332 1.00 96.25 95 ALA A N 1
ATOM 722 C CA . ALA A 1 95 ? -7.196 -13.579 -5.407 1.00 96.25 95 ALA A CA 1
ATOM 723 C C . ALA A 1 95 ? -7.765 -12.916 -4.142 1.00 96.25 95 ALA A C 1
ATOM 725 O O . ALA A 1 95 ? -8.831 -13.314 -3.687 1.00 96.25 95 ALA A O 1
ATOM 726 N N . LEU A 1 96 ? -7.080 -11.914 -3.578 1.00 95.62 96 LEU A N 1
ATOM 727 C CA . LEU A 1 96 ? -7.537 -11.204 -2.380 1.00 95.62 96 LEU A CA 1
ATOM 728 C C . LEU A 1 96 ? -8.847 -10.442 -2.624 1.00 95.62 96 LEU A C 1
ATOM 730 O O . LEU A 1 96 ? -9.739 -10.457 -1.785 1.00 95.62 96 LEU A O 1
ATOM 734 N N . PHE A 1 97 ? -8.941 -9.750 -3.757 1.00 94.50 97 PHE A N 1
ATOM 735 C CA . PHE A 1 97 ? -10.079 -8.902 -4.104 1.00 94.50 97 PHE A CA 1
ATOM 736 C C . PHE A 1 97 ? -11.157 -9.623 -4.925 1.00 94.50 97 PHE A C 1
ATOM 738 O O . PHE A 1 97 ? -12.196 -9.026 -5.203 1.00 94.50 97 PHE A O 1
ATOM 745 N N . GLU A 1 98 ? -10.904 -10.865 -5.343 1.00 95.31 98 GLU A N 1
ATOM 746 C CA . GLU A 1 98 ? -11.767 -11.648 -6.236 1.00 95.31 98 GLU A CA 1
ATOM 747 C C . GLU A 1 98 ? -12.167 -10.880 -7.516 1.00 95.31 98 GLU A C 1
ATOM 749 O O . GLU A 1 98 ? -13.290 -10.988 -8.015 1.00 95.31 98 GLU A O 1
ATOM 754 N N . VAL A 1 99 ? -11.244 -10.072 -8.049 1.00 93.81 99 VAL A N 1
ATOM 755 C CA . VAL A 1 99 ? -11.451 -9.223 -9.231 1.00 93.81 99 VAL A CA 1
ATOM 756 C C . VAL A 1 99 ? -10.175 -9.146 -10.059 1.00 93.81 99 VAL A C 1
ATOM 758 O O . VAL A 1 99 ? -9.075 -9.207 -9.519 1.00 93.81 99 VAL A O 1
ATOM 761 N N . GLU A 1 100 ? -10.320 -8.952 -11.365 1.00 93.38 100 GLU A N 1
ATOM 762 C CA . GLU A 1 100 ? -9.204 -8.762 -12.289 1.00 93.38 100 GLU A CA 1
ATOM 763 C C . GLU A 1 100 ? -9.455 -7.537 -13.181 1.00 93.38 100 GLU A C 1
ATOM 765 O O . GLU A 1 100 ? -10.591 -7.323 -13.627 1.00 93.38 100 GLU A O 1
ATOM 770 N N . PRO A 1 101 ? -8.420 -6.729 -13.472 1.00 90.38 101 PRO A N 1
ATOM 771 C CA . PRO A 1 101 ? -8.441 -5.790 -14.584 1.00 90.38 101 PRO A CA 1
ATOM 772 C C . PRO A 1 101 ? -8.859 -6.458 -15.902 1.00 90.38 101 PRO A C 1
ATOM 774 O O . PRO A 1 101 ? -8.422 -7.552 -16.242 1.00 90.38 101 PRO A O 1
ATOM 777 N N . ASP A 1 102 ? -9.674 -5.768 -16.697 1.00 88.75 102 ASP A N 1
ATOM 778 C CA . ASP A 1 102 ? -10.156 -6.254 -18.000 1.00 88.75 102 ASP A CA 1
ATOM 779 C C . ASP A 1 102 ? -9.139 -6.079 -19.143 1.00 88.75 102 ASP A C 1
ATOM 781 O O . ASP A 1 102 ? -9.388 -6.497 -20.279 1.00 88.75 102 ASP A O 1
ATOM 785 N N . ALA A 1 103 ? -8.008 -5.437 -18.860 1.00 88.81 103 ALA A N 1
ATOM 786 C CA . ALA A 1 103 ? -6.915 -5.194 -19.785 1.00 88.81 103 ALA A CA 1
ATOM 787 C C . ALA A 1 103 ? -5.576 -5.141 -19.028 1.00 88.81 103 ALA A C 1
ATOM 789 O O . ALA A 1 103 ? -5.573 -4.845 -17.830 1.00 88.81 103 ALA A O 1
ATOM 790 N N . PRO A 1 104 ? -4.443 -5.369 -19.722 1.00 92.00 104 PRO A N 1
ATOM 791 C CA . PRO A 1 104 ? -3.126 -5.195 -19.125 1.00 92.00 104 PRO A CA 1
ATOM 792 C C . PRO A 1 104 ? -2.930 -3.792 -18.541 1.00 92.00 104 PRO A C 1
ATOM 794 O O . PRO A 1 104 ? -3.383 -2.804 -19.123 1.00 92.00 104 PRO A O 1
ATOM 797 N N . ILE A 1 105 ? -2.221 -3.723 -17.417 1.00 91.75 105 ILE A N 1
ATOM 798 C CA . ILE A 1 105 ? -1.847 -2.487 -16.734 1.00 91.75 105 ILE A CA 1
ATOM 799 C C . ILE A 1 105 ? -0.568 -1.943 -17.378 1.00 91.75 105 ILE A C 1
ATOM 801 O O . ILE A 1 105 ? 0.443 -2.644 -17.487 1.00 91.75 105 ILE A O 1
ATOM 805 N N . ASP A 1 106 ? -0.590 -0.684 -17.795 1.00 90.75 106 ASP A N 1
ATOM 806 C CA . ASP A 1 106 ? 0.610 0.006 -18.256 1.00 90.75 106 ASP A CA 1
ATOM 807 C C . ASP A 1 106 ? 1.442 0.471 -17.049 1.00 90.75 106 ASP A C 1
ATOM 809 O O . ASP A 1 106 ? 0.926 1.097 -16.129 1.00 90.75 106 ASP A O 1
ATOM 813 N N . VAL A 1 107 ? 2.746 0.199 -17.040 1.00 89.56 107 VAL A N 1
ATOM 814 C CA . VAL A 1 107 ? 3.668 0.658 -15.989 1.00 89.56 107 VAL A CA 1
ATOM 815 C C . VAL A 1 107 ? 4.696 1.587 -16.614 1.00 89.56 107 VAL A C 1
ATOM 817 O O . VAL A 1 107 ? 5.527 1.150 -17.405 1.00 89.56 107 VAL A O 1
ATOM 820 N N . TYR A 1 108 ? 4.651 2.869 -16.267 1.00 87.25 108 TYR A N 1
ATOM 821 C CA . TYR A 1 108 ? 5.588 3.887 -16.729 1.00 87.25 108 TYR A CA 1
ATOM 822 C C . TYR A 1 108 ? 6.614 4.184 -15.652 1.00 87.25 108 TYR A C 1
ATOM 824 O O . TYR A 1 108 ? 6.290 4.705 -14.581 1.00 87.25 108 TYR A O 1
ATOM 832 N N . VAL A 1 109 ? 7.869 3.878 -15.961 1.00 84.81 109 VAL A N 1
ATOM 833 C CA . VAL A 1 109 ? 8.971 3.990 -15.016 1.00 84.81 109 VAL A CA 1
ATOM 834 C C . VAL A 1 109 ? 9.918 5.101 -15.449 1.00 84.81 109 VAL A C 1
ATOM 836 O O . VAL A 1 109 ? 10.621 4.994 -16.458 1.00 84.81 109 VAL A O 1
ATOM 839 N N . TYR A 1 110 ? 9.914 6.186 -14.675 1.00 81.25 110 TYR A N 1
ATOM 840 C CA . TYR A 1 110 ? 10.604 7.431 -14.999 1.00 81.25 110 TYR A CA 1
ATOM 841 C C . TYR A 1 110 ? 11.988 7.487 -14.359 1.00 81.25 110 TYR A C 1
ATOM 843 O O . TYR A 1 110 ? 12.134 7.415 -13.138 1.00 81.25 110 TYR A O 1
ATOM 851 N N . SER A 1 111 ? 13.008 7.712 -15.183 1.00 75.88 111 SER A N 1
ATOM 852 C CA . SER A 1 111 ? 14.393 7.828 -14.722 1.00 75.88 111 SER A CA 1
ATOM 853 C C . SER A 1 111 ? 14.736 9.240 -14.229 1.00 75.88 111 SER A C 1
ATOM 855 O O . SER A 1 111 ? 15.508 9.409 -13.284 1.00 75.88 111 SER A O 1
ATOM 857 N N . SER A 1 112 ? 14.113 10.279 -14.798 1.00 73.94 112 SER A N 1
ATOM 858 C CA . SER A 1 112 ? 14.452 11.673 -14.490 1.00 73.94 112 SER A CA 1
ATOM 859 C C . SER A 1 112 ? 13.571 12.291 -13.398 1.00 73.94 112 SER A C 1
ATOM 861 O O . SER A 1 112 ? 12.344 12.248 -13.456 1.00 73.94 112 SER A O 1
ATOM 863 N N . GLN A 1 113 ? 14.178 12.967 -12.411 1.00 71.94 113 GLN A N 1
ATOM 864 C CA . GLN A 1 113 ? 13.424 13.741 -11.409 1.00 71.94 113 GLN A CA 1
ATOM 865 C C . GLN A 1 113 ? 12.497 14.769 -12.068 1.00 71.94 113 GLN A C 1
ATOM 867 O O . GLN A 1 113 ? 11.344 14.891 -11.677 1.00 71.94 113 GLN A O 1
ATOM 872 N N . ALA A 1 114 ? 12.967 15.462 -13.106 1.00 73.12 114 ALA A N 1
ATOM 873 C CA . ALA A 1 114 ? 12.183 16.478 -13.799 1.00 73.12 114 ALA A CA 1
ATOM 874 C C . ALA A 1 114 ? 10.857 15.947 -14.369 1.00 73.12 114 ALA A C 1
ATOM 876 O O . ALA A 1 114 ? 9.873 16.681 -14.362 1.00 73.12 114 ALA A O 1
ATOM 877 N N . GLN A 1 115 ? 10.801 14.700 -14.842 1.00 71.06 115 GLN A N 1
ATOM 878 C CA . GLN A 1 115 ? 9.543 14.102 -15.290 1.00 71.06 115 GLN A CA 1
ATOM 879 C C . GLN A 1 115 ? 8.660 13.657 -14.146 1.00 71.06 115 GLN A C 1
ATOM 881 O O . GLN A 1 115 ? 7.465 13.924 -14.189 1.00 71.06 115 GLN A O 1
ATOM 886 N N . ARG A 1 116 ? 9.246 13.066 -13.102 1.00 71.25 116 ARG A N 1
ATOM 887 C CA . ARG A 1 116 ? 8.521 12.713 -11.876 1.00 71.25 116 ARG A CA 1
ATOM 888 C C . ARG A 1 116 ? 7.773 13.927 -11.318 1.00 71.25 116 ARG A C 1
ATOM 890 O O . ARG A 1 116 ? 6.588 13.859 -11.017 1.00 71.25 116 ARG A O 1
ATOM 897 N N . LEU A 1 117 ? 8.431 15.089 -11.309 1.00 69.25 117 LEU A N 1
ATOM 898 C CA . LEU A 1 117 ? 7.814 16.365 -10.933 1.00 69.25 117 LEU A CA 1
ATOM 899 C C . LEU A 1 117 ? 6.615 16.751 -11.820 1.00 69.25 117 LEU A C 1
ATOM 901 O O . LEU A 1 117 ? 5.670 17.361 -11.329 1.00 69.25 117 LEU A O 1
ATOM 905 N N . ARG A 1 118 ? 6.652 16.426 -13.119 1.00 68.69 118 ARG A N 1
ATOM 906 C CA . ARG A 1 118 ? 5.598 16.776 -14.089 1.00 68.69 118 ARG A CA 1
ATOM 907 C C . ARG A 1 118 ? 4.368 15.887 -13.976 1.00 68.69 118 ARG A C 1
ATOM 909 O O . ARG A 1 118 ? 3.265 16.401 -14.106 1.00 68.69 118 ARG A O 1
ATOM 916 N N . VAL A 1 119 ? 4.553 14.599 -13.695 1.00 65.12 119 VAL A N 1
ATOM 917 C CA . VAL A 1 119 ? 3.448 13.658 -13.440 1.00 65.12 119 VAL A CA 1
ATOM 918 C C . VAL A 1 119 ? 2.889 13.774 -12.018 1.00 65.12 119 VAL A C 1
ATOM 920 O O . VAL A 1 119 ? 2.039 12.990 -11.618 1.00 65.12 119 VAL A O 1
ATOM 923 N N . GLY A 1 120 ? 3.356 14.753 -11.236 1.00 58.47 120 GLY A N 1
ATOM 924 C CA . GLY A 1 120 ? 2.864 14.989 -9.882 1.00 58.47 120 GLY A CA 1
ATOM 925 C C . GLY A 1 120 ? 3.406 14.019 -8.829 1.00 58.47 120 GLY A C 1
ATOM 926 O O . GLY A 1 120 ? 2.945 14.071 -7.695 1.00 58.47 120 GLY A O 1
ATOM 927 N N . GLN A 1 121 ? 4.437 13.218 -9.129 1.00 62.09 121 GLN A N 1
ATOM 928 C CA . GLN A 1 121 ? 5.114 12.308 -8.178 1.00 62.09 121 GLN A CA 1
ATOM 929 C C . GLN A 1 121 ? 5.984 13.041 -7.139 1.00 62.09 121 GLN A C 1
ATOM 931 O O . GLN A 1 121 ? 6.989 12.525 -6.651 1.00 62.09 121 GLN A O 1
ATOM 936 N N . LEU A 1 122 ? 5.635 14.280 -6.812 1.00 44.59 122 LEU A N 1
ATOM 937 C CA . LEU A 1 122 ? 6.437 15.190 -6.004 1.00 44.59 122 LEU A CA 1
ATOM 938 C C . LEU A 1 122 ? 6.600 14.743 -4.541 1.00 44.59 122 LEU A C 1
ATOM 940 O O . LEU A 1 122 ? 7.484 15.270 -3.868 1.00 44.59 122 LEU A O 1
ATOM 944 N N . SER A 1 123 ? 5.793 13.790 -4.057 1.00 40.84 123 SER A N 1
ATOM 945 C CA . SER A 1 123 ? 5.751 13.435 -2.631 1.00 40.84 123 SER A CA 1
ATOM 946 C C . SER A 1 123 ? 5.649 11.945 -2.263 1.00 40.84 123 SER A C 1
ATOM 948 O O . SER A 1 123 ? 5.845 11.665 -1.088 1.00 40.84 123 SER A O 1
ATOM 950 N N . ALA A 1 124 ? 5.380 11.002 -3.183 1.00 44.50 124 ALA A N 1
ATOM 951 C CA . ALA A 1 124 ? 5.008 9.618 -2.801 1.00 44.50 124 ALA A CA 1
ATOM 952 C C . ALA A 1 124 ? 5.710 8.463 -3.560 1.00 44.50 124 ALA A C 1
ATOM 954 O O . ALA A 1 124 ? 5.474 7.296 -3.279 1.00 44.50 124 ALA A O 1
ATOM 955 N N . GLY A 1 125 ? 6.606 8.736 -4.514 1.00 57.53 125 GLY A N 1
ATOM 956 C CA . GLY A 1 125 ? 7.323 7.673 -5.246 1.00 57.53 125 GLY A CA 1
ATOM 957 C C . GLY A 1 125 ? 6.553 7.036 -6.416 1.00 57.53 125 GLY A C 1
ATOM 958 O O . GLY A 1 125 ? 7.195 6.452 -7.292 1.00 57.53 125 GLY A O 1
ATOM 959 N N . GLY A 1 126 ? 5.235 7.251 -6.519 1.00 64.31 126 GLY A N 1
ATOM 960 C CA . GLY A 1 126 ? 4.412 6.887 -7.676 1.00 64.31 126 GLY A CA 1
ATOM 961 C C . GLY A 1 126 ? 3.046 7.576 -7.708 1.00 64.31 126 GLY A C 1
ATOM 962 O O . GLY A 1 126 ? 2.826 8.546 -6.983 1.00 64.31 126 GLY A O 1
ATOM 963 N N . ALA A 1 127 ? 2.213 7.153 -8.658 1.00 73.44 127 ALA A N 1
ATOM 964 C CA . ALA A 1 127 ? 0.806 7.513 -8.804 1.00 73.44 127 ALA A CA 1
ATOM 965 C C . ALA A 1 127 ? 0.102 6.495 -9.719 1.00 73.44 127 ALA A C 1
ATOM 967 O O . ALA A 1 127 ? 0.754 5.879 -10.568 1.00 73.44 127 ALA A O 1
ATOM 968 N N . ILE A 1 128 ? -1.225 6.403 -9.641 1.00 76.50 128 ILE A N 1
ATOM 969 C CA . ILE A 1 128 ? -2.044 5.719 -10.651 1.00 76.50 128 ILE A CA 1
ATOM 970 C C . ILE A 1 128 ? -2.875 6.692 -11.488 1.00 76.50 128 ILE A C 1
ATOM 972 O O . ILE A 1 128 ? -3.370 7.701 -10.985 1.00 76.50 128 ILE A O 1
ATOM 976 N N . ASP A 1 129 ? -3.081 6.353 -12.760 1.00 70.25 129 ASP A N 1
ATOM 977 C CA . ASP A 1 129 ? -4.140 6.932 -13.584 1.00 70.25 129 ASP A CA 1
ATOM 978 C C . ASP A 1 129 ? -5.285 5.918 -13.719 1.00 70.25 129 ASP A C 1
ATOM 980 O O . ASP A 1 129 ? -5.148 4.851 -14.325 1.00 70.25 129 ASP A O 1
ATOM 984 N N . THR A 1 130 ? -6.421 6.254 -13.105 1.00 59.53 130 THR A N 1
ATOM 985 C CA . THR A 1 130 ? -7.664 5.469 -13.157 1.00 59.53 130 THR A CA 1
ATOM 986 C C . THR A 1 130 ? -8.618 5.955 -14.242 1.00 59.53 130 THR A C 1
ATOM 988 O O . THR A 1 130 ? -9.611 5.285 -14.546 1.00 59.53 130 THR A O 1
ATOM 991 N N . GLN A 1 131 ? -8.365 7.123 -14.844 1.00 51.84 131 GLN A N 1
ATOM 992 C CA . GLN A 1 131 ? -9.246 7.659 -15.865 1.00 51.84 131 GLN A CA 1
ATOM 993 C C . GLN A 1 131 ? -8.880 7.081 -17.229 1.00 51.84 131 GLN A C 1
ATOM 995 O O . GLN A 1 131 ? -7.906 7.466 -17.866 1.00 51.84 131 GLN A O 1
ATOM 1000 N N . ARG A 1 132 ? -9.786 6.259 -17.772 1.00 51.94 132 ARG A N 1
ATOM 1001 C CA . ARG A 1 132 ? -9.818 5.856 -19.193 1.00 51.94 132 ARG A CA 1
ATOM 1002 C C . ARG A 1 132 ? -10.099 7.030 -20.148 1.00 51.94 132 ARG A C 1
ATOM 1004 O O . ARG A 1 132 ? -10.832 6.868 -21.126 1.00 51.94 132 ARG A O 1
ATOM 1011 N N . ALA A 1 133 ? -9.591 8.235 -19.882 1.00 35.50 133 ALA A N 1
ATOM 1012 C CA . ALA A 1 133 ? -10.052 9.494 -20.473 1.00 35.50 133 ALA A CA 1
ATOM 1013 C C . ALA A 1 133 ? -9.860 9.603 -22.000 1.00 35.50 133 ALA A C 1
ATOM 1015 O O . ALA A 1 133 ? -10.305 10.568 -22.616 1.00 35.50 133 ALA A O 1
ATOM 1016 N N . SER A 1 134 ? -9.255 8.608 -22.650 1.00 38.25 134 SER A N 1
ATOM 1017 C CA . SER A 1 134 ? -9.197 8.511 -24.113 1.00 38.25 134 SER A CA 1
ATOM 1018 C C . SER A 1 134 ? -9.032 7.073 -24.629 1.00 38.25 134 SER A C 1
ATOM 1020 O O . SER A 1 134 ? -8.434 6.848 -25.678 1.00 38.25 134 SER A O 1
ATOM 1022 N N . GLY A 1 135 ? -9.573 6.081 -23.910 1.00 46.62 135 GLY A N 1
ATOM 1023 C CA . GLY A 1 135 ? -9.412 4.664 -24.268 1.00 46.62 135 GLY A CA 1
ATOM 1024 C C . GLY A 1 135 ? -8.076 4.042 -23.838 1.00 46.62 135 GLY A C 1
ATOM 1025 O O . GLY A 1 135 ? -7.750 2.955 -24.306 1.00 46.62 135 GLY A O 1
ATOM 1026 N N . GLY A 1 136 ? -7.324 4.716 -22.961 1.00 53.75 136 GLY A N 1
ATOM 1027 C CA . GLY A 1 136 ? -6.175 4.143 -22.252 1.00 53.75 136 GLY A CA 1
ATOM 1028 C C . GLY A 1 136 ? -6.624 3.223 -21.113 1.00 53.75 136 GLY A C 1
ATOM 1029 O O . GLY A 1 136 ? -7.668 3.470 -20.505 1.00 53.75 136 GLY A O 1
ATOM 1030 N N . GLY A 1 137 ? -5.877 2.139 -20.886 1.00 70.38 137 GLY A N 1
ATOM 1031 C CA . GLY A 1 137 ? -6.068 1.210 -19.769 1.00 70.38 137 GLY A CA 1
ATOM 1032 C C . GLY A 1 137 ? -5.642 1.807 -18.423 1.00 70.38 137 GLY A C 1
ATOM 1033 O O . GLY A 1 137 ? -5.362 2.998 -18.329 1.00 70.38 137 GLY A O 1
ATOM 1034 N N . LEU A 1 138 ? -5.620 0.975 -17.379 1.00 86.81 138 LEU A N 1
ATOM 1035 C CA . LEU A 1 138 ? -5.089 1.341 -16.060 1.00 86.81 138 LEU A CA 1
ATOM 1036 C C . LEU A 1 138 ? -3.583 1.586 -16.181 1.00 86.81 138 LEU A C 1
ATOM 1038 O O . LEU A 1 138 ? -2.895 0.781 -16.813 1.00 86.81 138 LEU A O 1
ATOM 1042 N N . ALA A 1 139 ? -3.074 2.657 -15.573 1.00 87.44 139 ALA A N 1
ATOM 1043 C CA . ALA A 1 139 ? -1.649 2.961 -15.614 1.00 87.44 139 ALA A CA 1
ATOM 1044 C C . ALA A 1 139 ? -1.065 3.225 -14.224 1.00 87.44 139 ALA A C 1
ATOM 1046 O O . ALA A 1 139 ? -1.651 3.939 -13.412 1.00 87.44 139 ALA A O 1
ATOM 1047 N N . ILE A 1 140 ? 0.122 2.675 -13.981 1.00 88.00 140 ILE A N 1
ATOM 1048 C CA . ILE A 1 140 ? 0.978 2.980 -12.839 1.00 88.00 140 ILE A CA 1
ATOM 1049 C C . ILE A 1 140 ? 2.116 3.858 -13.338 1.00 88.00 140 ILE A C 1
ATOM 1051 O O . ILE A 1 140 ? 2.844 3.506 -14.263 1.00 88.00 140 ILE A O 1
ATOM 1055 N N . HIS A 1 141 ? 2.310 4.986 -12.680 1.00 85.62 141 HIS A N 1
ATOM 1056 C CA . HIS A 1 141 ? 3.434 5.880 -12.875 1.00 85.62 141 HIS A CA 1
ATOM 1057 C C . HIS A 1 141 ? 4.351 5.715 -11.678 1.00 85.62 141 HIS A C 1
ATOM 1059 O O . HIS A 1 141 ? 3.934 5.961 -10.548 1.00 85.62 141 HIS A O 1
ATOM 1065 N N . THR A 1 142 ? 5.619 5.371 -11.884 1.00 82.88 142 THR A N 1
ATOM 1066 C CA . THR A 1 142 ? 6.534 5.159 -10.758 1.00 82.88 142 THR A CA 1
ATOM 1067 C C . THR A 1 142 ? 7.968 5.611 -11.028 1.00 82.88 142 THR A C 1
ATOM 1069 O O . THR A 1 142 ? 8.412 5.762 -12.168 1.00 82.88 142 THR A O 1
ATOM 1072 N N . ALA A 1 143 ? 8.682 5.873 -9.938 1.00 76.88 143 ALA A N 1
ATOM 1073 C CA . ALA A 1 143 ? 10.126 6.045 -9.889 1.00 76.88 143 ALA A CA 1
ATOM 1074 C C . ALA A 1 143 ? 10.860 4.772 -9.430 1.00 76.88 143 ALA A C 1
ATOM 1076 O O . ALA A 1 143 ? 12.081 4.806 -9.274 1.00 76.88 143 ALA A O 1
ATOM 1077 N N . THR A 1 144 ? 10.128 3.687 -9.157 1.00 77.88 144 THR A N 1
ATOM 1078 C CA . THR A 1 144 ? 10.620 2.404 -8.628 1.00 77.88 144 THR A CA 1
ATOM 1079 C C . THR A 1 144 ? 10.387 1.261 -9.625 1.00 77.88 144 THR A C 1
ATOM 1081 O O . THR A 1 144 ? 9.530 1.357 -10.497 1.00 77.88 144 THR A O 1
ATOM 1084 N N . GLY A 1 145 ? 11.214 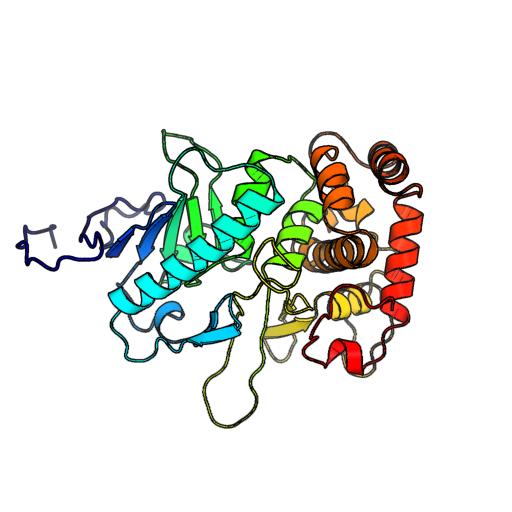0.207 -9.563 1.00 79.50 145 GLY A N 1
ATOM 1085 C CA . GLY A 1 145 ? 11.167 -0.883 -10.548 1.00 79.50 145 GLY A CA 1
ATOM 1086 C C . GLY A 1 145 ? 9.889 -1.701 -10.415 1.00 79.50 145 GLY A C 1
ATOM 1087 O O . GLY A 1 145 ? 9.278 -2.098 -11.396 1.00 79.50 145 GLY A O 1
ATOM 1088 N N . VAL A 1 146 ? 9.449 -1.868 -9.173 1.00 84.19 146 VAL A N 1
ATOM 1089 C CA . VAL A 1 146 ? 8.129 -2.366 -8.811 1.00 84.19 146 VAL A CA 1
ATOM 1090 C C . VAL A 1 146 ? 7.554 -1.398 -7.788 1.00 84.19 146 VAL A C 1
ATOM 1092 O O . VAL A 1 146 ? 8.282 -0.865 -6.942 1.00 84.19 146 VAL A O 1
ATOM 1095 N N . HIS A 1 147 ? 6.262 -1.110 -7.903 1.00 87.00 147 HIS A N 1
ATOM 1096 C CA . HIS A 1 147 ? 5.553 -0.230 -6.987 1.00 87.00 147 HIS A CA 1
ATOM 1097 C C . HIS A 1 147 ? 4.277 -0.907 -6.494 1.00 87.00 147 HIS A C 1
ATOM 1099 O O . HIS A 1 147 ? 3.182 -0.651 -6.995 1.00 87.00 147 HIS A O 1
ATOM 1105 N N . ALA A 1 148 ? 4.455 -1.818 -5.532 1.00 90.62 148 ALA A N 1
ATOM 1106 C CA . ALA A 1 148 ? 3.371 -2.590 -4.935 1.00 90.62 148 ALA A CA 1
ATOM 1107 C C . ALA A 1 148 ? 2.257 -1.693 -4.373 1.00 90.62 148 ALA A C 1
ATOM 1109 O O . ALA A 1 148 ? 1.089 -1.973 -4.619 1.00 90.62 148 ALA A O 1
ATOM 1110 N N . HIS A 1 149 ? 2.616 -0.584 -3.715 1.00 92.38 149 HIS A N 1
ATOM 1111 C CA . HIS A 1 149 ? 1.683 0.431 -3.211 1.00 92.38 149 HIS A CA 1
ATOM 1112 C C . HIS A 1 149 ? 0.646 0.858 -4.266 1.00 92.38 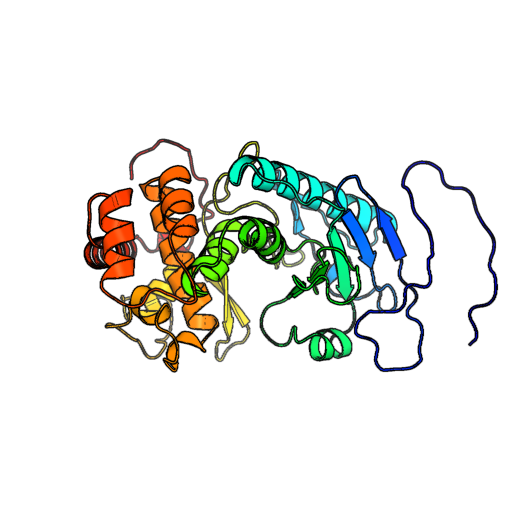149 HIS A C 1
ATOM 1114 O O . HIS A 1 149 ? -0.557 0.721 -4.069 1.00 92.38 149 HIS A O 1
ATOM 1120 N N . GLU A 1 150 ? 1.102 1.293 -5.440 1.00 90.62 150 GLU A N 1
ATOM 1121 C CA . GLU A 1 150 ? 0.204 1.758 -6.507 1.00 90.62 150 GLU A CA 1
ATOM 1122 C C . GLU A 1 150 ? -0.582 0.614 -7.137 1.00 90.62 150 GLU A C 1
ATOM 1124 O O . GLU A 1 150 ? -1.733 0.789 -7.531 1.00 90.62 150 GLU A O 1
ATOM 1129 N N . LEU A 1 151 ? 0.008 -0.582 -7.214 1.00 93.69 151 LEU A N 1
ATOM 1130 C CA . LEU A 1 151 ? -0.724 -1.746 -7.696 1.00 93.69 151 LEU A CA 1
ATOM 1131 C C . LEU A 1 151 ? -1.895 -2.093 -6.763 1.00 93.69 151 LEU A C 1
ATOM 1133 O O . LEU A 1 151 ? -2.963 -2.453 -7.255 1.00 93.69 151 LEU A O 1
ATOM 1137 N N . VAL A 1 152 ? -1.751 -1.923 -5.444 1.00 94.56 152 VAL A N 1
ATOM 1138 C CA . VAL A 1 152 ? -2.876 -2.065 -4.504 1.00 94.56 152 VAL A CA 1
ATOM 1139 C C . VAL A 1 152 ? -4.003 -1.099 -4.873 1.00 94.56 152 VAL A C 1
ATOM 1141 O O . VAL A 1 152 ? -5.157 -1.521 -4.952 1.00 94.56 152 VAL A O 1
ATOM 1144 N N . HIS A 1 153 ? -3.689 0.162 -5.182 1.00 92.62 153 HIS A N 1
ATOM 1145 C CA . HIS A 1 153 ? -4.698 1.135 -5.605 1.00 92.62 153 HIS A CA 1
ATOM 1146 C C . HIS A 1 153 ? -5.422 0.747 -6.896 1.00 92.62 153 HIS A C 1
ATOM 1148 O O . HIS A 1 153 ? -6.625 0.992 -7.007 1.00 92.62 153 HIS A O 1
ATOM 1154 N N . VAL A 1 154 ? -4.739 0.100 -7.849 1.00 92.06 154 VAL A N 1
ATOM 1155 C CA . VAL A 1 154 ? -5.392 -0.423 -9.059 1.00 92.06 154 VAL A CA 1
ATOM 1156 C C . VAL A 1 154 ? -6.538 -1.361 -8.677 1.00 92.06 154 VAL A C 1
ATOM 1158 O O . VAL A 1 154 ? -7.666 -1.138 -9.111 1.00 92.06 154 VAL A O 1
ATOM 1161 N N . PHE A 1 155 ? -6.295 -2.350 -7.814 1.00 93.44 155 PHE A N 1
ATOM 1162 C CA . PHE A 1 155 ? -7.334 -3.298 -7.392 1.00 93.44 155 PHE A CA 1
ATOM 1163 C C . PHE A 1 155 ? -8.401 -2.660 -6.502 1.00 93.44 155 PHE A C 1
ATOM 1165 O O . PHE A 1 155 ? -9.588 -2.942 -6.669 1.00 93.44 155 PHE A O 1
ATOM 1172 N N . GLN A 1 156 ? -8.014 -1.747 -5.608 1.00 91.38 156 GLN A N 1
ATOM 1173 C CA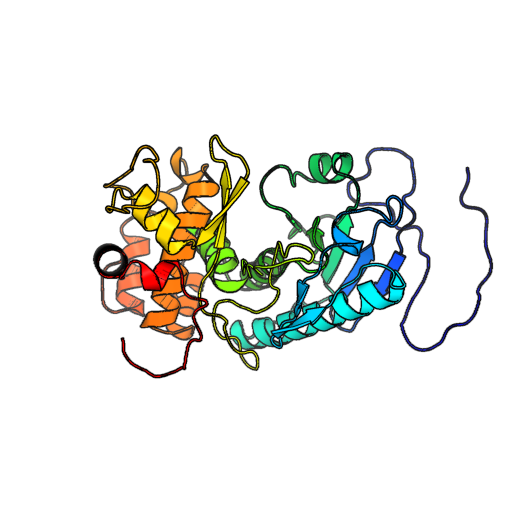 . GLN A 1 156 ? -8.987 -0.999 -4.815 1.00 91.38 156 GLN A CA 1
ATOM 1174 C C . GLN A 1 156 ? -9.950 -0.209 -5.709 1.00 91.38 156 GLN A C 1
ATOM 1176 O O . GLN A 1 156 ? -11.150 -0.228 -5.457 1.00 91.38 156 GLN A O 1
ATOM 1181 N N . SER A 1 157 ? -9.460 0.421 -6.784 1.00 87.94 157 SER A N 1
ATOM 1182 C CA . SER A 1 157 ? -10.289 1.218 -7.702 1.00 87.94 157 SER A CA 1
ATOM 1183 C C . SER A 1 157 ? -11.358 0.408 -8.446 1.00 87.94 157 SER A C 1
ATOM 1185 O O . SER A 1 157 ? -12.332 0.979 -8.938 1.00 87.94 157 SER A O 1
ATOM 1187 N N . LEU A 1 158 ? -11.202 -0.918 -8.514 1.00 87.12 158 LEU A N 1
ATOM 1188 C CA . LEU A 1 158 ? -12.177 -1.821 -9.126 1.00 87.12 158 LEU A CA 1
ATOM 1189 C C . LEU A 1 158 ? -13.320 -2.191 -8.170 1.00 87.12 158 LEU A C 1
ATOM 1191 O O . LEU A 1 158 ? -14.406 -2.527 -8.637 1.00 87.12 158 LEU A O 1
ATOM 1195 N N . ASN A 1 159 ? -13.089 -2.115 -6.855 1.00 82.25 159 ASN A N 1
ATOM 1196 C CA . ASN A 1 159 ? -13.974 -2.696 -5.840 1.00 82.25 159 ASN A CA 1
ATOM 1197 C C . ASN A 1 159 ? -14.456 -1.717 -4.761 1.00 82.25 159 ASN A C 1
ATOM 1199 O O . ASN A 1 159 ? -15.450 -2.002 -4.093 1.00 82.25 159 ASN A O 1
ATOM 1203 N N . ALA A 1 160 ? -13.780 -0.587 -4.562 1.00 81.56 160 ALA A N 1
ATOM 1204 C CA . ALA A 1 160 ? -14.074 0.339 -3.479 1.00 81.56 160 ALA A CA 1
ATOM 1205 C C . ALA A 1 160 ? -13.884 1.803 -3.891 1.00 81.56 160 ALA A C 1
ATOM 1207 O O . ALA A 1 160 ? -13.014 2.162 -4.679 1.00 81.56 160 ALA A O 1
ATOM 1208 N N . ASP A 1 161 ? -14.693 2.659 -3.278 1.00 85.25 161 ASP A N 1
ATOM 1209 C CA . ASP A 1 161 ? -14.575 4.116 -3.324 1.00 85.25 161 ASP A CA 1
ATOM 1210 C C . ASP A 1 161 ? -14.411 4.613 -1.883 1.00 85.25 161 ASP A C 1
ATOM 1212 O O . ASP A 1 161 ? -15.172 5.447 -1.424 1.00 85.25 161 ASP A O 1
ATOM 1216 N N . ALA A 1 162 ? -13.506 4.032 -1.093 1.00 88.12 162 ALA A N 1
ATOM 1217 C CA . ALA A 1 162 ? -13.382 4.385 0.322 1.00 88.12 162 ALA A CA 1
ATOM 1218 C C . ALA A 1 162 ? -12.658 5.738 0.518 1.00 88.12 162 ALA A C 1
ATOM 1220 O O . ALA A 1 162 ? -11.901 6.176 -0.350 1.00 88.12 162 ALA A O 1
ATOM 1221 N N . PRO A 1 163 ? -12.842 6.425 1.666 1.00 87.88 163 PRO A N 1
ATOM 1222 C CA . PRO A 1 163 ? -12.040 7.600 2.003 1.00 87.88 163 PRO A CA 1
ATOM 1223 C C . PRO A 1 163 ? -10.534 7.300 1.982 1.00 87.88 163 PRO A C 1
ATOM 1225 O O . PRO A 1 163 ? -10.109 6.207 2.358 1.00 87.88 163 PRO A O 1
ATOM 1228 N N . MET A 1 164 ? -9.724 8.297 1.613 1.00 86.00 164 MET A N 1
ATOM 1229 C CA . MET A 1 164 ? -8.283 8.129 1.379 1.00 86.00 164 MET A CA 1
ATOM 1230 C C . MET A 1 164 ? -7.518 7.498 2.549 1.00 86.00 164 MET A C 1
ATOM 1232 O O . MET A 1 164 ? -6.659 6.662 2.308 1.00 86.00 164 MET A O 1
ATOM 1236 N N . VAL A 1 165 ? -7.858 7.804 3.808 1.00 89.88 165 VAL A N 1
ATOM 1237 C CA . VAL A 1 165 ? -7.201 7.170 4.970 1.00 89.88 165 VAL A CA 1
ATOM 1238 C C . VAL A 1 165 ? -7.277 5.636 4.939 1.00 89.88 165 VAL A C 1
ATOM 1240 O O . VAL A 1 165 ? -6.372 4.972 5.431 1.00 89.88 165 VAL A O 1
ATOM 1243 N N . TRP A 1 166 ? -8.321 5.061 4.334 1.00 92.50 166 TRP A N 1
ATOM 1244 C CA . TRP A 1 166 ? -8.468 3.613 4.174 1.00 92.50 166 TRP A CA 1
ATOM 1245 C C . TRP A 1 166 ? -7.767 3.097 2.920 1.00 92.50 166 TRP A C 1
ATOM 1247 O O . TRP A 1 166 ? -7.139 2.044 2.972 1.00 92.50 166 TRP A O 1
ATOM 1257 N N . MET A 1 167 ? -7.850 3.843 1.815 1.00 91.56 167 MET A N 1
ATOM 1258 C CA . MET A 1 167 ? -7.241 3.472 0.532 1.00 91.56 167 MET A CA 1
ATOM 1259 C C . MET A 1 167 ? -5.710 3.527 0.611 1.00 91.56 167 MET A C 1
ATOM 1261 O O . MET A 1 167 ? -5.048 2.504 0.436 1.00 91.56 167 MET A O 1
ATOM 1265 N N . GLU A 1 168 ? -5.161 4.688 0.975 1.00 90.69 168 GLU A N 1
ATOM 1266 C CA . GLU A 1 168 ? -3.731 4.899 1.247 1.00 90.69 168 GLU A CA 1
ATOM 1267 C C . GLU A 1 168 ? -3.281 4.027 2.417 1.00 90.69 168 GLU A C 1
ATOM 1269 O O . GLU A 1 168 ? -2.230 3.400 2.370 1.00 90.69 168 GLU A O 1
ATOM 1274 N N . GLY A 1 169 ? -4.116 3.914 3.456 1.00 94.12 169 GLY A N 1
ATOM 1275 C CA . GLY A 1 169 ? -3.813 3.071 4.604 1.00 94.12 169 GLY A CA 1
ATOM 1276 C C . GLY A 1 169 ? -3.595 1.611 4.219 1.00 94.12 169 GLY A C 1
ATOM 1277 O O . GLY A 1 169 ? -2.610 1.008 4.625 1.00 94.12 169 GLY A O 1
ATOM 1278 N N . MET A 1 170 ? -4.456 1.031 3.386 1.00 95.50 170 MET A N 1
ATOM 1279 C CA . MET A 1 170 ? -4.250 -0.332 2.901 1.00 95.50 170 MET A CA 1
ATOM 1280 C C . MET A 1 170 ? -3.035 -0.445 1.973 1.00 95.50 170 MET A C 1
ATOM 1282 O O . MET A 1 170 ? -2.303 -1.429 2.084 1.00 95.50 170 MET A O 1
ATOM 1286 N N . ALA A 1 171 ? -2.793 0.533 1.096 1.00 93.62 171 ALA A N 1
ATOM 1287 C CA . ALA A 1 171 ? -1.624 0.524 0.217 1.00 93.62 171 ALA A CA 1
ATOM 1288 C C . ALA A 1 171 ? -0.309 0.550 1.015 1.00 93.62 171 ALA A C 1
ATOM 1290 O O . ALA A 1 171 ? 0.562 -0.284 0.773 1.00 93.62 171 ALA A O 1
ATOM 1291 N N . VAL A 1 172 ? -0.222 1.384 2.056 1.00 92.50 172 VAL A N 1
ATOM 1292 C CA . VAL A 1 172 ? 0.902 1.409 3.007 1.00 92.50 172 VAL A CA 1
ATOM 1293 C C . VAL A 1 172 ? 0.997 0.100 3.789 1.00 92.50 172 VAL A C 1
ATOM 1295 O O . VAL A 1 172 ? 2.054 -0.529 3.847 1.00 92.50 172 VAL A O 1
ATOM 1298 N N . ALA A 1 173 ? -0.117 -0.338 4.385 1.00 93.75 173 ALA A N 1
ATOM 1299 C CA . ALA A 1 173 ? -0.166 -1.524 5.236 1.00 93.75 173 ALA A CA 1
ATOM 1300 C C . ALA A 1 173 ? 0.283 -2.792 4.511 1.00 93.75 173 ALA A C 1
ATOM 1302 O O . ALA A 1 173 ? 0.769 -3.712 5.161 1.00 93.75 173 ALA A O 1
ATOM 1303 N N . LEU A 1 174 ? 0.106 -2.850 3.192 1.00 93.38 174 LEU A N 1
ATOM 1304 C CA . LEU A 1 174 ? 0.401 -4.019 2.382 1.00 93.38 174 LEU A CA 1
ATOM 1305 C C . LEU A 1 174 ? 1.690 -3.868 1.558 1.00 93.38 174 LEU A C 1
ATOM 1307 O O . LEU A 1 174 ? 2.497 -4.795 1.561 1.00 93.38 174 LEU A O 1
ATOM 1311 N N . GLY A 1 175 ? 1.877 -2.742 0.866 1.00 88.69 175 GLY A N 1
ATOM 1312 C CA . GLY A 1 175 ? 2.879 -2.561 -0.192 1.00 88.69 175 GLY A CA 1
ATOM 1313 C C . GLY A 1 175 ? 4.139 -1.778 0.185 1.00 88.69 175 GLY A C 1
ATOM 1314 O O . GLY A 1 175 ? 5.119 -1.861 -0.553 1.00 88.69 175 GLY A O 1
ATOM 1315 N N . ASP A 1 176 ? 4.159 -1.060 1.314 1.00 83.19 176 ASP A N 1
ATOM 1316 C CA . ASP A 1 176 ? 5.318 -0.245 1.717 1.00 83.19 176 ASP A CA 1
ATOM 1317 C C . ASP A 1 176 ? 6.246 -1.002 2.670 1.00 83.19 176 ASP A C 1
ATOM 1319 O O . ASP A 1 176 ? 6.361 -0.711 3.863 1.00 83.19 176 ASP A O 1
ATOM 1323 N N . GLY A 1 177 ? 6.868 -2.059 2.150 1.00 72.12 177 GLY A N 1
ATOM 1324 C CA . GLY A 1 177 ? 7.874 -2.837 2.867 1.00 72.12 177 GLY A CA 1
ATOM 1325 C C . GLY A 1 177 ? 9.247 -2.167 2.834 1.00 72.12 177 GLY A C 1
ATOM 1326 O O . GLY A 1 177 ? 9.686 -1.648 1.803 1.00 72.12 177 GLY A O 1
ATOM 1327 N N . PHE A 1 178 ? 9.972 -2.234 3.949 1.00 69.94 178 PHE A N 1
ATOM 1328 C CA . PHE A 1 178 ? 11.378 -1.839 4.026 1.00 69.94 178 PHE A CA 1
ATOM 1329 C C . PHE A 1 178 ? 12.201 -2.976 4.621 1.00 69.94 178 PHE A C 1
ATOM 1331 O O . PHE A 1 178 ? 11.768 -3.655 5.550 1.00 69.94 178 PHE A O 1
ATOM 1338 N N . VAL A 1 179 ? 13.407 -3.157 4.096 1.00 57.78 179 VAL A N 1
ATOM 1339 C CA . VAL A 1 179 ? 14.415 -4.042 4.675 1.00 57.78 179 VAL A CA 1
ATOM 1340 C C . VAL A 1 179 ? 15.659 -3.202 4.868 1.00 57.78 179 VAL A C 1
ATOM 1342 O O . VAL A 1 179 ? 16.163 -2.636 3.908 1.00 57.78 179 VAL A O 1
ATOM 1345 N N . GLU A 1 180 ? 16.141 -3.100 6.102 1.00 55.75 180 GLU A N 1
ATOM 1346 C CA . GLU A 1 180 ? 17.456 -2.535 6.388 1.00 55.75 180 GLU A CA 1
ATOM 1347 C C . GLU A 1 180 ? 18.480 -3.671 6.333 1.00 55.75 180 GLU A C 1
ATOM 1349 O O . GLU A 1 180 ? 18.321 -4.678 7.025 1.00 55.75 180 GLU A O 1
ATOM 1354 N N . VAL A 1 181 ? 19.541 -3.529 5.536 1.00 50.38 181 VAL A N 1
ATOM 1355 C CA . VAL A 1 181 ? 20.704 -4.421 5.639 1.00 50.38 181 VAL A CA 1
ATOM 1356 C C . VAL A 1 181 ? 21.869 -3.630 6.194 1.00 50.38 181 VAL A C 1
ATOM 1358 O O . VAL A 1 181 ? 22.258 -2.598 5.650 1.00 50.38 181 VAL A O 1
ATOM 1361 N N . VAL A 1 182 ? 22.407 -4.140 7.297 1.00 43.00 182 VAL A N 1
ATOM 1362 C CA . VAL A 1 182 ? 23.559 -3.582 7.996 1.00 43.00 182 VAL A CA 1
ATOM 1363 C C . VAL A 1 182 ? 24.805 -4.406 7.640 1.00 43.00 182 VAL A C 1
ATOM 1365 O O . VAL A 1 182 ? 24.766 -5.635 7.691 1.00 43.00 182 VAL A O 1
ATOM 1368 N N . ASP A 1 183 ? 25.881 -3.672 7.335 1.00 40.25 183 ASP A N 1
ATOM 1369 C CA . ASP A 1 183 ? 27.300 -4.022 7.111 1.00 40.25 183 ASP A CA 1
ATOM 1370 C C . ASP A 1 183 ? 27.841 -4.188 5.661 1.00 40.25 183 ASP A C 1
ATOM 1372 O O . ASP A 1 183 ? 27.464 -5.065 4.887 1.00 40.25 183 ASP A O 1
ATOM 1376 N N . ASP A 1 184 ? 28.816 -3.308 5.356 1.00 42.09 184 ASP A N 1
ATOM 1377 C CA . ASP A 1 184 ? 29.829 -3.247 4.279 1.00 42.09 184 ASP A CA 1
ATOM 1378 C C . ASP A 1 184 ? 29.418 -3.352 2.780 1.00 42.09 184 ASP A C 1
ATOM 1380 O O . ASP A 1 184 ? 30.298 -3.362 1.913 1.00 42.09 184 ASP A O 1
ATOM 1384 N N . GLY A 1 185 ? 28.126 -3.333 2.423 1.00 38.19 185 GLY A N 1
ATOM 1385 C CA . GLY A 1 185 ? 27.624 -3.362 1.026 1.00 38.19 185 GLY A CA 1
ATOM 1386 C C . GLY A 1 185 ? 26.247 -2.691 0.837 1.00 38.19 185 GLY A C 1
ATOM 1387 O O . GLY A 1 185 ? 25.633 -2.334 1.835 1.00 38.19 185 GLY A O 1
ATOM 1388 N N . PRO A 1 186 ? 25.780 -2.423 -0.408 1.00 38.94 186 PRO A N 1
ATOM 1389 C CA . PRO A 1 186 ? 24.882 -1.302 -0.711 1.00 38.94 186 PRO A CA 1
ATOM 1390 C C . PRO A 1 186 ? 23.451 -1.439 -0.164 1.00 38.94 186 PRO A C 1
ATOM 1392 O O . PRO A 1 186 ? 22.853 -2.509 -0.153 1.00 38.94 186 PRO A O 1
ATOM 1395 N N . TYR A 1 187 ? 22.941 -0.277 0.248 1.00 43.41 187 TYR A N 1
ATOM 1396 C CA . TYR A 1 187 ? 21.656 0.040 0.869 1.00 43.41 187 TYR A CA 1
ATOM 1397 C C . TYR A 1 187 ? 20.421 -0.536 0.156 1.00 43.41 187 TYR A C 1
ATOM 1399 O O . TYR A 1 187 ? 20.305 -0.464 -1.066 1.00 43.41 187 TYR A O 1
ATOM 1407 N N . PHE A 1 188 ? 19.442 -0.979 0.947 1.00 51.19 188 PHE A N 1
ATOM 1408 C CA . PHE A 1 188 ? 18.089 -1.298 0.492 1.00 51.19 188 PHE A CA 1
ATOM 1409 C C . PHE A 1 188 ? 17.171 -0.118 0.782 1.00 51.19 188 PHE A C 1
ATOM 1411 O O . PHE A 1 188 ? 17.235 0.472 1.857 1.00 51.19 188 PHE A O 1
ATOM 1418 N N . ASN A 1 189 ? 16.312 0.224 -0.177 1.00 57.50 189 ASN A N 1
ATOM 1419 C CA . ASN A 1 189 ? 15.330 1.288 0.018 1.00 57.50 189 ASN A CA 1
ATOM 1420 C C . ASN A 1 189 ? 13.878 0.797 0.016 1.00 57.50 189 ASN A C 1
ATOM 1422 O O . ASN A 1 189 ? 13.039 1.502 0.564 1.00 57.50 189 ASN A O 1
ATOM 1426 N N . ARG A 1 190 ? 13.553 -0.362 -0.589 1.00 66.81 190 ARG A N 1
ATOM 1427 C CA . ARG A 1 190 ? 12.179 -0.904 -0.663 1.00 66.81 190 ARG A CA 1
ATOM 1428 C C . ARG A 1 190 ? 12.174 -2.432 -0.809 1.00 66.81 190 ARG A C 1
ATOM 1430 O O . ARG A 1 190 ? 12.897 -2.965 -1.651 1.00 66.81 190 ARG A O 1
ATOM 1437 N N . SER A 1 191 ? 11.339 -3.118 -0.033 1.00 80.56 191 SER A N 1
ATOM 1438 C CA . SER A 1 191 ? 11.015 -4.539 -0.211 1.00 80.56 191 SER A CA 1
ATOM 1439 C C . SER A 1 191 ? 9.760 -4.680 -1.069 1.00 80.56 191 SER A C 1
ATOM 1441 O O . SER A 1 191 ? 8.816 -3.909 -0.919 1.00 80.56 191 SER A O 1
ATOM 1443 N N . GLN A 1 192 ? 9.761 -5.647 -1.988 1.00 85.69 192 GLN A N 1
ATOM 1444 C CA . GLN A 1 192 ? 8.572 -6.057 -2.739 1.00 85.69 192 GLN A CA 1
ATOM 1445 C C . GLN A 1 192 ? 7.876 -7.250 -2.085 1.00 85.69 192 GLN A C 1
ATOM 1447 O O . GLN A 1 192 ? 6.956 -7.816 -2.669 1.00 85.69 192 GLN A O 1
ATOM 1452 N N . ARG A 1 193 ? 8.298 -7.665 -0.891 1.00 87.38 193 ARG A N 1
ATOM 1453 C CA . ARG A 1 193 ? 7.558 -8.638 -0.103 1.00 87.38 193 ARG A CA 1
ATOM 1454 C C . ARG A 1 193 ? 6.366 -7.936 0.554 1.00 87.38 193 ARG A C 1
ATOM 1456 O O . ARG A 1 193 ? 6.545 -6.859 1.122 1.00 87.38 193 ARG A O 1
ATOM 1463 N N . PRO A 1 194 ? 5.150 -8.501 0.480 1.00 90.25 194 PRO A N 1
ATOM 1464 C CA . PRO A 1 194 ? 3.999 -7.877 1.108 1.00 90.25 194 PRO A CA 1
ATOM 1465 C C . PRO A 1 194 ? 4.175 -7.862 2.632 1.00 90.25 194 PRO A C 1
ATOM 1467 O O . PRO A 1 194 ? 4.698 -8.803 3.229 1.00 90.25 194 PRO A O 1
ATOM 1470 N N . ASN A 1 195 ? 3.727 -6.796 3.288 1.00 90.44 195 ASN A N 1
ATOM 1471 C CA . ASN A 1 195 ? 3.804 -6.684 4.748 1.00 90.44 195 ASN A CA 1
ATOM 1472 C C . ASN A 1 195 ? 2.752 -7.568 5.438 1.00 90.44 195 ASN A C 1
ATOM 1474 O O . ASN A 1 195 ? 3.024 -8.184 6.468 1.00 90.44 195 ASN A O 1
ATOM 1478 N N . LEU A 1 196 ? 1.580 -7.696 4.816 1.00 91.50 196 LEU A N 1
ATOM 1479 C CA . LEU A 1 196 ? 0.496 -8.594 5.212 1.00 91.50 196 LEU A CA 1
ATOM 1480 C C . LEU A 1 196 ? 0.450 -9.809 4.278 1.00 91.50 196 LEU A C 1
ATOM 1482 O O . LEU A 1 196 ? 0.826 -9.693 3.116 1.00 91.50 196 LEU A O 1
ATOM 1486 N N . PRO A 1 197 ? -0.016 -10.980 4.737 1.00 89.81 197 PRO A N 1
ATOM 1487 C CA . PRO A 1 197 ? -0.110 -12.152 3.874 1.00 89.81 197 PRO A CA 1
ATOM 1488 C C . PRO A 1 197 ? -1.078 -11.913 2.708 1.00 89.81 197 PRO A C 1
ATOM 1490 O O . PRO A 1 197 ? -2.177 -11.394 2.909 1.00 89.81 197 PRO A O 1
ATOM 1493 N N . LEU A 1 198 ? -0.692 -12.355 1.512 1.00 89.56 198 LEU A N 1
ATOM 1494 C CA . LEU A 1 198 ? -1.570 -12.473 0.346 1.00 89.56 198 LEU A CA 1
ATOM 1495 C C . LEU A 1 198 ? -1.807 -13.954 0.033 1.00 89.56 198 LEU A C 1
ATOM 1497 O O . LEU A 1 198 ? -0.979 -14.799 0.391 1.00 89.56 198 LEU A O 1
ATOM 1501 N N . PRO A 1 199 ? -2.899 -14.315 -0.659 1.00 88.69 199 PRO A N 1
ATOM 1502 C CA . PRO A 1 199 ? -3.048 -15.661 -1.194 1.00 88.69 199 PRO A CA 1
ATOM 1503 C C . PRO A 1 199 ? -1.807 -16.077 -2.005 1.00 88.69 199 PRO A C 1
ATOM 1505 O O . PRO A 1 199 ? -1.497 -15.492 -3.037 1.00 88.69 199 PRO A O 1
ATOM 1508 N N . GLY A 1 200 ? -1.076 -17.080 -1.510 1.00 82.81 200 GLY A N 1
ATOM 1509 C CA . GLY A 1 200 ? 0.135 -17.602 -2.155 1.00 82.81 200 GLY A CA 1
ATOM 1510 C C . GLY A 1 200 ? 1.447 -16.865 -1.848 1.00 82.81 200 GLY A C 1
ATOM 1511 O O . GLY A 1 200 ? 2.486 -17.336 -2.304 1.00 82.81 200 GLY A O 1
ATOM 1512 N N . VAL A 1 201 ? 1.438 -15.779 -1.064 1.00 83.50 201 VAL A N 1
ATOM 1513 C CA . VAL A 1 201 ? 2.648 -15.013 -0.705 1.00 83.50 201 VAL A CA 1
ATOM 1514 C C . VAL A 1 201 ? 2.675 -14.716 0.795 1.00 83.50 201 VAL A C 1
ATOM 1516 O O . VAL A 1 201 ? 1.732 -14.159 1.359 1.00 83.50 201 VAL A O 1
ATOM 1519 N N . GLU A 1 202 ? 3.770 -15.081 1.462 1.00 85.25 202 GLU A N 1
ATOM 1520 C CA . GLU A 1 202 ? 3.937 -14.843 2.898 1.00 85.25 202 GLU A CA 1
ATOM 1521 C C . GLU A 1 202 ? 4.212 -13.366 3.215 1.00 85.25 202 GLU A C 1
ATOM 1523 O O . GLU A 1 202 ? 5.083 -12.742 2.607 1.00 85.25 202 GLU A O 1
ATOM 1528 N N . GLY A 1 203 ? 3.541 -12.843 4.246 1.00 80.50 203 GLY A N 1
ATOM 1529 C CA . GLY A 1 203 ? 3.785 -11.494 4.761 1.00 80.50 203 GLY A CA 1
ATOM 1530 C C . GLY A 1 203 ? 5.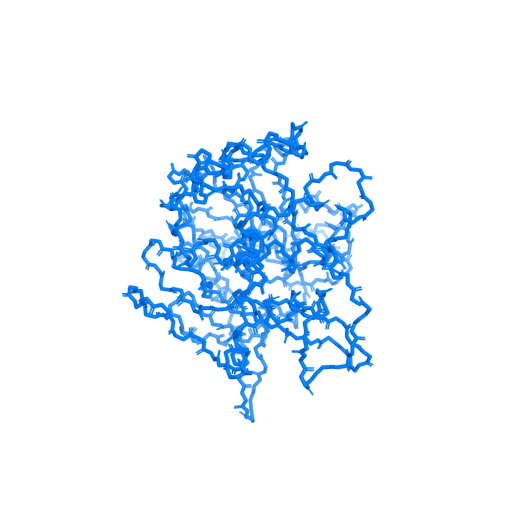118 -11.358 5.517 1.00 80.50 203 GLY A C 1
ATOM 1531 O O . GLY A 1 203 ? 5.590 -12.324 6.120 1.00 80.50 203 GLY A O 1
ATOM 1532 N N . HIS A 1 204 ? 5.710 -10.159 5.513 1.00 75.44 204 HIS A N 1
ATOM 1533 C CA . HIS A 1 204 ? 6.974 -9.819 6.199 1.00 75.44 204 HIS A CA 1
ATOM 1534 C C . HIS A 1 204 ? 6.817 -8.894 7.425 1.00 75.44 204 HIS A C 1
ATOM 1536 O O . HIS A 1 204 ? 7.784 -8.543 8.093 1.00 75.44 204 HIS A O 1
ATOM 1542 N N . GLY A 1 205 ? 5.587 -8.520 7.768 1.00 73.44 205 GLY A N 1
ATOM 1543 C CA . GLY A 1 205 ? 5.210 -8.228 9.144 1.00 73.44 205 GLY A CA 1
ATOM 1544 C C . GLY A 1 205 ? 5.158 -6.780 9.604 1.00 73.44 205 GLY A C 1
ATOM 1545 O O . GLY A 1 205 ? 4.404 -6.529 10.542 1.00 73.44 205 GLY A O 1
ATOM 1546 N N . LEU A 1 206 ? 5.874 -5.8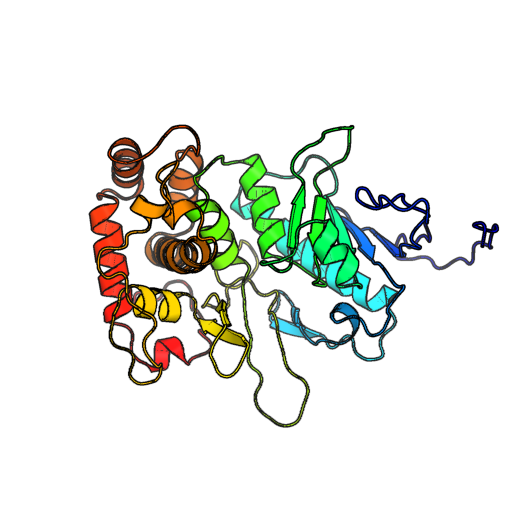28 8.997 1.00 83.69 206 LEU A N 1
ATOM 1547 C CA . LEU A 1 206 ? 5.739 -4.411 9.363 1.00 83.69 206 LEU A CA 1
ATOM 1548 C C . LEU A 1 206 ? 5.813 -3.481 8.148 1.00 83.69 206 LEU A C 1
ATOM 1550 O O . LEU A 1 206 ? 6.797 -3.535 7.414 1.00 83.69 206 LEU A O 1
ATOM 1554 N N . PRO A 1 207 ? 4.836 -2.572 7.983 1.00 87.56 207 PRO A N 1
ATOM 1555 C CA . PRO A 1 207 ? 4.921 -1.506 6.999 1.00 87.56 207 PRO A CA 1
ATOM 1556 C C . PRO A 1 207 ? 5.813 -0.358 7.483 1.00 87.56 207 PRO A C 1
ATOM 1558 O O . PRO A 1 207 ? 5.908 -0.084 8.685 1.00 87.56 207 PRO A O 1
ATOM 1561 N N . TYR A 1 208 ? 6.440 0.342 6.539 1.00 85.50 208 TYR A N 1
ATOM 1562 C CA . TYR A 1 208 ? 7.374 1.443 6.775 1.00 85.50 208 TYR A CA 1
ATOM 1563 C C . TYR A 1 208 ? 6.977 2.693 5.995 1.00 85.50 208 TYR A C 1
ATOM 1565 O O . TYR A 1 208 ? 6.330 2.623 4.959 1.00 85.50 208 TYR A O 1
ATOM 1573 N N . VAL A 1 209 ? 7.385 3.853 6.504 1.00 79.81 209 VAL A N 1
ATOM 1574 C CA . VAL A 1 209 ? 7.179 5.152 5.857 1.00 79.81 209 VAL A CA 1
ATOM 1575 C C . VAL A 1 209 ? 8.446 5.988 5.888 1.00 79.81 209 VAL A C 1
ATOM 1577 O O . VAL A 1 209 ? 9.247 5.926 6.824 1.00 79.81 209 VAL A O 1
ATOM 1580 N N . GLU A 1 210 ? 8.582 6.812 4.859 1.00 74.44 210 GLU A N 1
ATOM 1581 C CA . GLU A 1 210 ? 9.604 7.841 4.739 1.00 74.44 210 GLU A CA 1
ATOM 1582 C C . GLU A 1 210 ? 9.268 9.035 5.650 1.00 74.44 210 GLU A C 1
ATOM 1584 O O . GLU A 1 210 ? 8.233 9.685 5.499 1.00 74.44 210 GLU A O 1
ATOM 1589 N N . VAL A 1 211 ? 10.152 9.349 6.598 1.00 67.75 211 VAL A N 1
ATOM 1590 C CA . VAL A 1 211 ? 10.018 10.485 7.519 1.00 67.75 211 VAL A CA 1
ATOM 1591 C C . VAL A 1 211 ? 11.202 11.430 7.338 1.00 67.75 211 VAL A C 1
ATOM 1593 O O . VAL A 1 211 ? 12.361 11.048 7.497 1.00 67.75 211 VAL A O 1
ATOM 1596 N N . TRP A 1 212 ? 10.921 12.696 7.027 1.00 64.00 212 TRP A N 1
ATOM 1597 C CA . TRP A 1 212 ? 11.945 13.737 6.966 1.00 64.00 212 TRP A CA 1
ATOM 1598 C C . TRP A 1 212 ? 12.280 14.246 8.369 1.00 64.00 212 TRP A C 1
ATOM 1600 O O . TRP A 1 212 ? 11.440 14.828 9.052 1.00 64.00 212 TRP A O 1
ATOM 1610 N N . THR A 1 213 ? 13.530 14.057 8.781 1.00 62.84 213 THR A N 1
ATOM 1611 C CA . THR A 1 213 ? 14.085 14.547 10.049 1.00 62.84 213 THR A CA 1
ATOM 1612 C C . THR A 1 213 ? 15.074 15.688 9.804 1.00 62.84 213 THR A C 1
ATOM 1614 O O . THR A 1 213 ? 15.489 15.942 8.670 1.00 62.84 213 THR A O 1
ATOM 1617 N N . ALA A 1 214 ? 15.516 16.364 10.870 1.00 61.25 214 ALA A N 1
ATOM 1618 C CA . ALA A 1 214 ? 16.577 17.372 10.773 1.00 61.25 214 ALA A CA 1
ATOM 1619 C C . ALA A 1 214 ? 17.911 16.790 10.256 1.00 61.25 214 ALA A C 1
ATOM 1621 O O . ALA A 1 214 ? 18.755 17.527 9.748 1.00 61.25 214 ALA A O 1
ATOM 1622 N N . GLN A 1 215 ? 18.095 15.475 10.380 1.00 60.22 215 GLN A N 1
ATOM 1623 C CA . GLN A 1 215 ? 19.276 14.724 9.968 1.00 60.22 215 GLN A CA 1
ATOM 1624 C C . GLN A 1 215 ? 19.142 14.136 8.553 1.00 60.22 215 GLN A C 1
ATOM 1626 O O . GLN A 1 215 ? 20.119 13.603 8.028 1.00 60.22 215 GLN A O 1
ATOM 1631 N N . GLY A 1 216 ? 17.972 14.263 7.918 1.00 61.47 216 GLY A N 1
ATOM 1632 C CA . GLY A 1 216 ? 17.678 13.726 6.590 1.00 61.47 216 GLY A CA 1
ATOM 1633 C C . GLY A 1 216 ? 16.458 12.803 6.568 1.00 61.47 216 GLY A C 1
ATOM 1634 O O . GLY A 1 216 ? 15.696 12.730 7.532 1.00 61.47 216 GLY A O 1
ATOM 1635 N N . LEU A 1 217 ? 16.263 12.120 5.442 1.00 63.56 217 LEU A N 1
ATOM 1636 C CA . LEU A 1 217 ? 15.203 11.130 5.259 1.00 63.56 217 LEU A CA 1
ATOM 1637 C C . LEU A 1 217 ? 15.529 9.849 6.038 1.00 63.56 217 LEU A C 1
ATOM 1639 O O . LEU A 1 217 ? 16.620 9.304 5.883 1.00 63.56 217 LEU A O 1
ATOM 1643 N N . VAL A 1 218 ? 14.589 9.376 6.854 1.00 69.50 218 VAL A N 1
ATOM 1644 C CA . VAL A 1 218 ? 14.694 8.138 7.637 1.00 69.50 218 VAL A CA 1
ATOM 1645 C C . VAL A 1 218 ? 13.469 7.274 7.363 1.00 69.50 218 VAL A C 1
ATOM 1647 O O . VAL A 1 218 ? 12.346 7.777 7.360 1.00 69.50 218 VAL A O 1
ATOM 1650 N N . PHE A 1 219 ? 13.667 5.975 7.161 1.00 75.12 219 PHE A N 1
ATOM 1651 C CA . PHE A 1 219 ? 12.571 5.014 7.063 1.00 75.12 219 PHE A CA 1
ATOM 1652 C C . PHE A 1 219 ? 12.213 4.519 8.458 1.00 75.12 219 PHE A C 1
ATOM 1654 O O . PHE A 1 219 ? 13.070 4.033 9.192 1.00 75.12 219 PHE A O 1
ATOM 1661 N N . THR A 1 220 ? 10.948 4.665 8.837 1.00 76.56 220 THR A N 1
ATOM 1662 C CA . THR A 1 220 ? 10.470 4.321 10.180 1.00 76.56 220 THR A CA 1
ATOM 1663 C C . THR A 1 220 ? 9.290 3.359 10.070 1.00 76.56 220 THR A C 1
ATOM 1665 O O . THR A 1 220 ? 8.430 3.580 9.212 1.00 76.56 220 THR A O 1
ATOM 1668 N N . PRO A 1 221 ? 9.190 2.324 10.928 1.00 86.62 221 PRO A N 1
ATOM 1669 C CA . PRO A 1 221 ? 7.989 1.502 11.000 1.00 86.62 221 PRO A CA 1
ATOM 1670 C C . PRO A 1 221 ? 6.745 2.375 11.193 1.00 86.62 221 PRO A C 1
ATOM 1672 O O . PRO A 1 221 ? 6.687 3.207 12.102 1.00 86.62 221 PRO A O 1
ATOM 1675 N N . VAL A 1 222 ? 5.722 2.165 10.370 1.00 89.19 222 VAL A N 1
ATOM 1676 C CA . VAL A 1 222 ? 4.488 2.968 10.335 1.00 89.19 222 VAL A CA 1
ATOM 1677 C C . VAL A 1 222 ? 3.815 3.047 11.697 1.00 89.19 222 VAL A C 1
ATOM 1679 O O . VAL A 1 222 ? 3.387 4.116 12.125 1.00 89.19 222 VAL A O 1
ATOM 1682 N N . HIS A 1 223 ? 3.763 1.930 12.416 1.00 90.12 223 HIS A N 1
ATOM 1683 C CA . HIS A 1 223 ? 3.173 1.883 13.747 1.00 90.12 223 HIS A CA 1
ATOM 1684 C C . HIS A 1 223 ? 3.930 2.729 14.774 1.00 90.12 223 HIS A C 1
ATOM 1686 O O . HIS A 1 223 ? 3.301 3.377 15.610 1.00 90.12 223 HIS A O 1
ATOM 1692 N N . ARG A 1 224 ? 5.265 2.760 14.690 1.00 86.38 224 ARG A N 1
ATOM 1693 C CA . ARG A 1 224 ? 6.106 3.602 15.545 1.00 86.38 224 ARG A CA 1
ATOM 1694 C C . ARG A 1 224 ? 5.846 5.076 15.245 1.00 86.38 224 ARG A C 1
ATOM 1696 O O . ARG A 1 224 ? 5.605 5.852 16.166 1.00 86.38 224 ARG A O 1
ATOM 1703 N N . THR A 1 225 ? 5.795 5.444 13.964 1.00 86.06 225 THR A N 1
ATOM 1704 C CA . THR A 1 225 ? 5.441 6.804 13.537 1.00 86.06 225 THR A CA 1
ATOM 1705 C C . THR A 1 225 ? 4.042 7.193 14.022 1.00 86.06 225 THR A C 1
ATOM 1707 O O . THR A 1 225 ? 3.875 8.278 14.565 1.00 86.06 225 THR A O 1
ATOM 1710 N N . ALA A 1 226 ? 3.052 6.298 13.937 1.00 90.12 226 ALA A N 1
ATOM 1711 C CA . ALA A 1 226 ? 1.694 6.554 14.427 1.00 90.12 226 ALA A CA 1
ATOM 1712 C C . ALA A 1 226 ? 1.643 6.742 15.951 1.00 90.12 226 ALA A C 1
ATOM 1714 O O . ALA A 1 226 ? 0.963 7.643 16.444 1.00 90.12 226 ALA A O 1
ATOM 1715 N N . ALA A 1 227 ? 2.393 5.933 16.705 1.00 88.88 227 ALA A N 1
ATOM 1716 C CA . ALA A 1 227 ? 2.516 6.079 18.151 1.00 88.88 227 ALA A CA 1
ATOM 1717 C C . ALA A 1 227 ? 3.108 7.450 18.527 1.00 88.88 227 ALA A C 1
ATOM 1719 O O . ALA A 1 227 ? 2.550 8.148 19.376 1.00 88.88 227 ALA A O 1
ATOM 1720 N N . LEU A 1 228 ? 4.174 7.873 17.838 1.00 86.00 228 LEU A N 1
ATOM 1721 C CA . LEU A 1 228 ? 4.785 9.196 18.001 1.00 86.00 228 LEU A CA 1
ATOM 1722 C C . LEU A 1 228 ? 3.814 10.330 17.650 1.00 86.00 228 LEU A C 1
ATOM 1724 O O . LEU A 1 228 ? 3.696 11.289 18.412 1.00 86.00 228 LEU A O 1
ATOM 1728 N N . THR A 1 229 ? 3.073 10.210 16.543 1.00 87.31 229 THR A N 1
ATOM 1729 C CA . THR A 1 229 ? 2.039 11.178 16.141 1.00 87.31 229 THR A CA 1
ATOM 1730 C C . THR A 1 229 ? 0.969 11.344 17.219 1.00 87.31 229 THR A C 1
ATOM 1732 O O . THR A 1 229 ? 0.489 12.452 17.428 1.00 87.31 229 THR A O 1
ATOM 1735 N N . LEU A 1 230 ? 0.629 10.283 17.952 1.00 88.44 230 LEU A N 1
ATOM 1736 C CA . LEU A 1 230 ? -0.328 10.320 19.063 1.00 88.44 230 LEU A CA 1
ATOM 1737 C C . LEU A 1 230 ? 0.286 10.765 20.403 1.00 88.44 230 LEU A C 1
ATOM 1739 O O . LEU A 1 230 ? -0.419 10.834 21.410 1.00 88.44 230 LEU A O 1
ATOM 1743 N N . GLY A 1 231 ? 1.585 11.069 20.446 1.00 85.38 231 GLY A N 1
ATOM 1744 C CA . GLY A 1 231 ? 2.286 11.440 21.676 1.00 85.38 231 GLY A CA 1
ATOM 1745 C C . GLY A 1 231 ? 2.501 10.274 22.640 1.00 85.38 231 GLY A C 1
ATOM 1746 O O . GLY A 1 231 ? 2.696 10.498 23.838 1.00 85.38 231 GLY A O 1
ATOM 1747 N N . LEU A 1 232 ? 2.461 9.033 22.147 1.00 84.12 232 LEU A N 1
ATOM 1748 C CA . LEU A 1 232 ? 2.866 7.880 22.941 1.00 84.12 232 LEU A CA 1
ATOM 1749 C C . LEU A 1 232 ? 4.390 7.921 23.148 1.00 84.12 232 LEU A C 1
ATOM 1751 O O . LEU A 1 232 ? 5.131 8.287 22.233 1.00 84.12 232 LEU A O 1
ATOM 1755 N N . PRO A 1 233 ? 4.879 7.584 24.352 1.00 74.06 233 PRO A N 1
ATOM 1756 C CA . PRO A 1 233 ? 6.292 7.709 24.675 1.00 74.06 233 PRO A CA 1
ATOM 1757 C C . PRO A 1 233 ? 7.153 6.740 23.855 1.00 74.06 233 PRO A C 1
ATOM 1759 O O . PRO A 1 233 ? 6.925 5.532 23.874 1.00 74.06 233 PRO A O 1
ATOM 1762 N N . ASP A 1 234 ? 8.202 7.271 23.228 1.00 70.31 234 ASP A N 1
ATOM 1763 C CA . ASP A 1 234 ? 9.280 6.512 22.594 1.00 70.31 234 ASP A CA 1
ATOM 1764 C C . ASP A 1 234 ? 10.628 7.087 23.063 1.00 70.31 234 ASP A C 1
ATOM 1766 O O . ASP A 1 234 ? 10.909 8.266 22.838 1.00 70.31 234 ASP A O 1
ATOM 1770 N N . PRO A 1 235 ? 11.470 6.298 23.748 1.00 54.50 235 PRO A N 1
ATOM 1771 C CA . PRO A 1 235 ? 12.736 6.786 24.285 1.00 54.50 235 PRO A CA 1
ATOM 1772 C C . PRO A 1 235 ? 13.798 7.099 23.216 1.00 54.50 235 PRO A C 1
ATOM 1774 O O . PRO A 1 235 ? 14.827 7.676 23.566 1.00 54.50 235 PRO A O 1
ATOM 1777 N N . ALA A 1 236 ? 13.597 6.711 21.953 1.00 59.69 236 ALA A N 1
ATOM 1778 C CA . ALA A 1 236 ? 14.610 6.776 20.900 1.00 59.69 236 ALA A CA 1
ATOM 1779 C C . ALA A 1 236 ? 14.324 7.806 19.787 1.00 59.69 236 ALA A C 1
ATOM 1781 O O . ALA A 1 236 ? 15.079 7.854 18.818 1.00 59.69 236 ALA A O 1
ATOM 1782 N N . PHE A 1 237 ? 13.297 8.654 19.917 1.00 59.28 237 PHE A N 1
ATOM 1783 C CA . PHE A 1 237 ? 12.979 9.679 18.914 1.00 59.28 237 PHE A CA 1
ATOM 1784 C C . PHE A 1 237 ? 12.739 11.059 19.551 1.00 59.28 237 PHE A C 1
ATOM 1786 O O . PHE A 1 237 ? 12.086 11.166 20.589 1.00 59.28 237 PHE A O 1
ATOM 1793 N N . GLU A 1 238 ? 13.265 12.130 18.942 1.00 54.75 238 GLU A N 1
ATOM 1794 C CA . GLU A 1 238 ? 12.953 13.507 19.355 1.00 54.75 238 GLU A CA 1
ATOM 1795 C C . GLU A 1 238 ? 11.552 13.897 18.865 1.00 54.75 238 GLU A C 1
ATOM 1797 O O . GLU A 1 238 ? 11.194 13.671 17.712 1.00 54.75 238 GLU A O 1
ATOM 1802 N N . ALA A 1 239 ? 10.746 14.457 19.769 1.00 52.75 239 ALA A N 1
ATOM 1803 C CA . ALA A 1 239 ? 9.307 14.620 19.598 1.00 52.75 239 ALA A CA 1
ATOM 1804 C C . ALA A 1 239 ? 8.915 15.405 18.330 1.00 52.75 239 ALA A C 1
ATOM 1806 O O . ALA A 1 239 ? 9.208 16.595 18.203 1.00 52.75 239 ALA A O 1
ATOM 1807 N N . LEU A 1 240 ? 8.158 14.749 17.444 1.00 62.56 240 LEU A N 1
ATOM 1808 C CA . LEU A 1 240 ? 7.194 15.437 16.583 1.00 62.56 240 LEU A CA 1
ATOM 1809 C C . LEU A 1 240 ? 6.159 16.130 17.485 1.00 62.56 240 LEU A C 1
ATOM 1811 O O . LEU A 1 240 ? 5.850 15.617 18.561 1.00 62.56 240 LEU A O 1
ATOM 1815 N N . GLU A 1 241 ? 5.620 17.282 17.074 1.00 73.50 241 GLU A N 1
ATOM 1816 C CA . GLU A 1 241 ? 4.497 17.894 17.798 1.00 73.50 241 GLU A CA 1
ATOM 1817 C C . GLU A 1 241 ? 3.303 16.919 17.764 1.00 73.50 241 GLU A C 1
ATOM 1819 O O . GLU A 1 241 ? 2.828 16.591 16.672 1.00 73.50 241 GLU A O 1
ATOM 1824 N N . PRO A 1 242 ? 2.858 16.385 18.918 1.00 81.81 242 PRO A N 1
ATOM 1825 C CA . PRO A 1 242 ? 1.889 15.300 18.932 1.00 81.81 242 PRO A CA 1
ATOM 1826 C C . PRO A 1 242 ? 0.457 15.812 18.759 1.00 81.81 242 PRO A C 1
ATOM 1828 O O . PRO A 1 242 ? 0.092 16.890 19.231 1.00 81.81 242 PRO A O 1
ATOM 1831 N N . TYR A 1 243 ? -0.387 14.962 18.183 1.00 84.88 243 TYR A N 1
ATOM 1832 C CA . TYR A 1 243 ? -1.831 15.126 18.068 1.00 84.88 243 TYR A CA 1
ATOM 1833 C C . TYR A 1 243 ? -2.542 14.021 18.878 1.00 84.88 243 TYR A C 1
ATOM 1835 O O . TYR A 1 243 ? -3.063 13.072 18.295 1.00 84.88 243 TYR A O 1
ATOM 1843 N N . PRO A 1 244 ? -2.581 14.097 20.222 1.00 83.00 244 PRO A N 1
ATOM 1844 C CA . PRO A 1 244 ? -3.084 13.005 21.074 1.00 83.00 244 PRO A CA 1
ATOM 1845 C C . PRO A 1 244 ? -4.570 12.673 20.852 1.00 83.00 244 PRO A C 1
ATOM 1847 O O . PRO A 1 244 ? -5.012 11.533 21.034 1.00 83.00 244 PRO A O 1
ATOM 1850 N N . ASP A 1 245 ? -5.339 13.665 20.407 1.00 85.75 245 ASP A N 1
ATOM 1851 C CA . ASP A 1 245 ? -6.760 13.517 20.101 1.00 85.75 245 ASP A CA 1
ATOM 1852 C C . ASP A 1 245 ? -7.014 13.107 18.641 1.00 85.75 245 ASP A C 1
ATOM 1854 O O . ASP A 1 245 ? -8.168 12.925 18.256 1.00 85.75 245 ASP A O 1
ATOM 1858 N N . LEU A 1 246 ? -5.969 12.946 17.815 1.00 87.25 246 LEU A N 1
ATOM 1859 C CA . LEU A 1 246 ? -6.127 12.521 16.426 1.00 87.25 246 LEU A CA 1
ATOM 1860 C C . LEU A 1 246 ? -6.695 11.103 16.370 1.00 87.25 246 LEU A C 1
ATOM 1862 O O . LEU A 1 246 ? -6.280 10.203 17.106 1.00 87.25 246 LEU A O 1
ATOM 1866 N N . ARG A 1 247 ? -7.647 10.903 15.462 1.00 86.50 247 ARG A N 1
ATOM 1867 C CA . ARG A 1 247 ? -8.251 9.605 15.172 1.00 86.50 247 ARG A CA 1
ATOM 1868 C C . ARG A 1 247 ? -8.318 9.386 13.658 1.00 86.50 247 ARG A C 1
ATOM 1870 O O . ARG A 1 247 ? -8.618 10.344 12.940 1.00 86.50 247 ARG A O 1
ATOM 1877 N N . PRO A 1 248 ? -8.071 8.167 13.150 1.00 85.50 248 PRO A N 1
ATOM 1878 C CA . PRO A 1 248 ? -8.230 7.847 11.727 1.00 85.50 248 PRO A CA 1
ATOM 1879 C C . PRO A 1 248 ? -9.610 8.214 11.150 1.00 85.50 248 PRO A C 1
ATOM 1881 O O . PRO A 1 248 ? -9.709 8.707 10.027 1.00 85.50 248 PRO A O 1
ATOM 1884 N N . SER A 1 249 ? -10.682 8.092 11.932 1.00 86.38 249 SER A N 1
ATOM 1885 C CA . SER A 1 249 ? -12.030 8.557 11.579 1.00 86.38 249 SER A CA 1
ATOM 1886 C C . SER A 1 249 ? -12.096 10.061 11.273 1.00 86.38 249 SER A C 1
ATOM 1888 O O . SER A 1 249 ? -12.776 10.477 10.333 1.00 86.38 249 SER A O 1
ATOM 1890 N N . MET A 1 250 ? -11.324 10.896 11.977 1.00 85.00 250 MET A N 1
ATOM 1891 C CA . MET A 1 250 ? -11.217 12.337 11.690 1.00 85.00 250 MET A CA 1
ATOM 1892 C C . MET A 1 250 ? -10.526 12.613 10.349 1.00 85.00 250 MET A C 1
ATOM 1894 O O . MET A 1 250 ? -10.751 13.663 9.741 1.00 85.00 250 MET A O 1
ATOM 1898 N N . LEU A 1 251 ? -9.712 11.663 9.875 1.00 84.44 251 LEU A N 1
ATOM 1899 C CA . LEU A 1 251 ? -9.047 11.716 8.575 1.00 84.44 251 LEU A CA 1
ATOM 1900 C C . LEU A 1 251 ? -9.947 11.238 7.420 1.00 84.44 251 LEU A C 1
ATOM 1902 O O . LEU A 1 251 ? -9.587 11.389 6.257 1.00 84.44 251 LEU A O 1
ATOM 1906 N N . SER A 1 252 ? -11.130 10.695 7.720 1.00 81.81 252 SER A N 1
ATOM 1907 C CA . SER A 1 252 ? -12.133 10.328 6.709 1.00 81.81 252 SER A CA 1
ATOM 1908 C C . SER A 1 252 ? -13.053 11.501 6.335 1.00 81.81 252 SER A C 1
ATOM 1910 O O . SER A 1 252 ? -13.736 11.448 5.317 1.00 81.81 252 SER A O 1
ATOM 1912 N N . ALA A 1 253 ? -13.089 12.570 7.143 1.00 73.31 253 ALA A N 1
ATOM 1913 C CA . ALA A 1 253 ? -14.062 13.651 7.000 1.00 73.31 253 ALA A CA 1
ATOM 1914 C C . ALA A 1 253 ? -13.736 14.615 5.833 1.00 73.31 253 ALA A C 1
ATOM 1916 O O . ALA A 1 253 ? -12.709 15.307 5.865 1.00 73.31 253 ALA A O 1
ATOM 1917 N N . PRO A 1 254 ? -14.622 14.765 4.829 1.00 65.00 254 PRO A N 1
ATOM 1918 C CA . PRO A 1 254 ? -14.383 15.675 3.713 1.00 65.00 254 PRO A CA 1
ATOM 1919 C C . PRO A 1 254 ? -14.144 17.119 4.183 1.00 65.00 254 PRO A C 1
ATOM 1921 O O . PRO A 1 254 ? -14.940 17.687 4.929 1.00 65.00 254 PRO A O 1
ATOM 1924 N N . GLY A 1 255 ? -13.054 17.737 3.719 1.00 62.69 255 GLY A N 1
ATOM 1925 C CA . GLY A 1 255 ? -12.790 19.168 3.915 1.00 62.69 255 GLY A CA 1
ATOM 1926 C C . GLY A 1 255 ? -12.063 19.568 5.204 1.00 62.69 255 GLY A C 1
ATOM 1927 O O . GLY A 1 255 ? -11.835 20.763 5.399 1.00 62.69 255 GLY A O 1
ATOM 1928 N N . SER A 1 256 ? -11.656 18.622 6.056 1.00 66.06 256 SER A N 1
ATOM 1929 C CA . SER A 1 256 ? -10.729 18.927 7.153 1.00 66.06 256 SER A CA 1
ATOM 1930 C C . SER A 1 256 ? -9.326 19.242 6.602 1.00 66.06 256 SER A C 1
ATOM 1932 O O . SER A 1 256 ? -8.916 18.747 5.556 1.00 66.06 256 SER A O 1
ATOM 1934 N N . THR A 1 257 ? -8.559 20.104 7.271 1.00 64.94 257 THR A N 1
ATOM 1935 C CA . THR A 1 257 ? -7.160 20.347 6.870 1.00 64.94 257 THR A CA 1
ATOM 1936 C C . THR A 1 257 ? -6.294 19.106 7.074 1.00 64.94 257 THR A C 1
ATOM 1938 O O . THR A 1 257 ? -5.350 18.906 6.318 1.00 64.94 257 THR A O 1
ATOM 1941 N N . ALA A 1 258 ? -6.651 18.250 8.036 1.00 67.25 258 ALA A N 1
ATOM 1942 C CA . ALA A 1 258 ? -5.972 16.985 8.292 1.00 67.25 258 ALA A CA 1
ATOM 1943 C C . ALA A 1 258 ? -6.234 15.946 7.186 1.00 67.25 258 ALA A C 1
ATOM 1945 O O . ALA A 1 258 ? -5.339 15.177 6.861 1.00 67.25 258 ALA A O 1
ATOM 1946 N N . THR A 1 259 ? -7.398 15.972 6.518 1.00 64.06 259 THR A N 1
ATOM 1947 C CA . THR A 1 259 ? -7.674 15.096 5.356 1.00 64.06 259 THR A CA 1
ATOM 1948 C C . THR A 1 259 ? -6.912 15.479 4.093 1.00 64.06 259 THR A C 1
ATOM 1950 O O . THR A 1 259 ? -6.991 14.786 3.085 1.00 64.06 259 THR A O 1
ATOM 1953 N N . ARG A 1 260 ? -6.150 16.575 4.129 1.00 68.81 260 ARG A N 1
ATOM 1954 C CA . ARG A 1 260 ? -5.214 16.958 3.064 1.00 68.81 260 ARG A CA 1
ATOM 1955 C C . ARG A 1 260 ? -3.765 16.641 3.407 1.00 68.81 260 ARG A C 1
ATOM 1957 O O . ARG A 1 260 ? -2.901 16.807 2.553 1.00 68.81 260 ARG A O 1
ATOM 1964 N N . ASP A 1 261 ? -3.501 16.213 4.637 1.00 80.25 261 ASP A N 1
ATOM 1965 C CA . ASP A 1 261 ? -2.178 15.781 5.050 1.00 80.25 261 ASP A CA 1
ATOM 1966 C C . ASP A 1 261 ? -2.010 14.306 4.674 1.00 80.25 261 ASP A C 1
ATOM 1968 O O . ASP A 1 261 ? -2.570 13.414 5.316 1.00 80.25 261 ASP A O 1
ATOM 1972 N N . LEU A 1 262 ? -1.299 14.058 3.573 1.00 76.56 262 LEU A N 1
ATOM 1973 C CA . LEU A 1 262 ? -1.016 12.702 3.098 1.00 76.56 262 LEU A CA 1
ATOM 1974 C C . LEU A 1 262 ? -0.148 11.931 4.096 1.00 76.56 262 LEU A C 1
ATOM 1976 O O . LEU A 1 262 ? -0.373 10.744 4.302 1.00 76.56 262 LEU A O 1
ATOM 1980 N N . GLY A 1 263 ? 0.778 12.607 4.783 1.00 81.25 263 GLY A N 1
ATOM 1981 C CA . GLY A 1 263 ? 1.640 11.970 5.776 1.00 81.25 263 GLY A CA 1
ATOM 1982 C C . GLY A 1 263 ? 0.827 11.384 6.928 1.00 81.25 263 GLY A C 1
ATOM 1983 O O . GLY A 1 263 ? 1.022 10.228 7.301 1.00 81.25 263 GLY A O 1
ATOM 1984 N N . LEU A 1 264 ? -0.153 12.136 7.438 1.00 85.06 264 LEU A N 1
ATOM 1985 C CA . LEU A 1 264 ? -1.064 11.625 8.467 1.00 85.06 264 LEU A CA 1
ATOM 1986 C C . LEU A 1 264 ? -1.927 10.468 7.959 1.00 85.06 264 LEU A C 1
ATOM 1988 O O . LEU A 1 264 ? -2.162 9.521 8.705 1.00 85.06 264 LEU A O 1
ATOM 1992 N N . GLN A 1 265 ? -2.388 10.508 6.710 1.00 87.25 265 GLN A N 1
ATOM 1993 C CA . GLN A 1 265 ? -3.194 9.424 6.139 1.00 87.25 265 GLN A CA 1
ATOM 1994 C C . GLN A 1 265 ? -2.393 8.133 5.992 1.00 87.25 265 GLN A C 1
ATOM 1996 O O . GLN A 1 265 ? -2.893 7.072 6.356 1.00 87.25 265 GLN A O 1
ATOM 2001 N N . TYR A 1 266 ? -1.141 8.233 5.551 1.00 88.88 266 TYR A N 1
ATOM 2002 C CA . TYR A 1 266 ? -0.253 7.090 5.360 1.00 88.88 266 TYR A CA 1
ATOM 2003 C C . TYR A 1 266 ? 0.084 6.456 6.707 1.00 88.88 266 TYR A C 1
ATOM 2005 O O . TYR A 1 266 ? -0.078 5.255 6.907 1.00 88.88 266 TYR A O 1
ATOM 2013 N N . VAL A 1 267 ? 0.489 7.286 7.669 1.00 89.69 267 VAL A N 1
ATOM 2014 C CA . VAL A 1 267 ? 0.902 6.836 9.001 1.00 89.69 267 VAL A CA 1
ATOM 2015 C C . VAL A 1 267 ? -0.276 6.262 9.785 1.00 89.69 267 VAL A C 1
ATOM 2017 O O . VAL A 1 267 ? -0.217 5.136 10.280 1.00 89.69 267 VAL A O 1
ATOM 2020 N N . MET A 1 268 ? -1.355 7.032 9.920 1.00 91.81 268 MET A N 1
ATOM 2021 C CA . MET A 1 268 ? -2.483 6.652 10.770 1.00 91.81 268 MET A CA 1
ATOM 2022 C C . MET A 1 268 ? -3.331 5.572 10.101 1.00 91.81 268 MET A C 1
ATOM 2024 O O . MET A 1 268 ? -3.706 4.599 10.753 1.00 91.81 268 MET A O 1
ATOM 2028 N N . GLY A 1 269 ? -3.594 5.719 8.800 1.00 93.88 269 GLY A N 1
ATOM 2029 C CA . GLY A 1 269 ? -4.313 4.735 7.999 1.00 93.88 269 GLY A CA 1
ATOM 2030 C C . GLY A 1 269 ? -3.540 3.429 7.886 1.00 93.88 269 GLY A C 1
ATOM 2031 O O . GLY A 1 269 ? -4.083 2.379 8.213 1.00 93.88 269 GLY A O 1
ATOM 2032 N N . GLY A 1 270 ? -2.256 3.486 7.517 1.00 94.31 270 GLY A N 1
ATOM 2033 C CA . GLY A 1 270 ? -1.409 2.300 7.382 1.00 94.31 270 GLY A CA 1
ATOM 2034 C C . GLY A 1 270 ? -1.306 1.512 8.676 1.00 94.31 270 GLY A C 1
ATOM 2035 O O . GLY A 1 270 ? -1.490 0.296 8.695 1.00 94.31 270 GLY A O 1
ATOM 2036 N N . SER A 1 271 ? -1.106 2.216 9.790 1.00 94.69 271 SER A N 1
ATOM 2037 C CA . SER A 1 271 ? -1.023 1.593 11.107 1.00 94.69 271 SER A CA 1
ATOM 2038 C C . SER A 1 271 ? -2.345 0.943 11.528 1.00 94.69 271 SER A C 1
ATOM 2040 O O . SER A 1 271 ? -2.335 -0.191 12.011 1.00 94.69 271 SER A O 1
ATOM 2042 N N . LEU A 1 272 ? -3.480 1.630 11.349 1.00 95.94 272 LEU A N 1
ATOM 2043 C CA . LEU A 1 272 ? -4.782 1.090 11.741 1.00 95.94 272 LEU A CA 1
ATOM 2044 C C . LEU A 1 272 ? -5.206 -0.076 10.839 1.00 95.94 272 LEU A C 1
ATOM 2046 O O . LEU A 1 272 ? -5.633 -1.104 11.355 1.00 95.94 272 LEU A O 1
ATOM 2050 N N . VAL A 1 273 ? -5.072 0.046 9.515 1.00 96.38 273 VAL A N 1
ATOM 2051 C CA . VAL A 1 273 ? -5.426 -1.031 8.576 1.00 96.38 273 VAL A CA 1
ATOM 2052 C C . VAL A 1 273 ? -4.599 -2.279 8.857 1.00 96.38 273 VAL A C 1
ATOM 2054 O O . VAL A 1 273 ? -5.160 -3.368 8.969 1.00 96.38 273 VAL A O 1
ATOM 2057 N N . HIS A 1 274 ? -3.289 -2.126 9.059 1.00 94.81 274 HIS A N 1
ATOM 2058 C CA . HIS A 1 274 ? -2.428 -3.251 9.402 1.00 94.81 274 HIS A CA 1
ATOM 2059 C C . HIS A 1 274 ? -2.871 -3.931 10.710 1.00 94.81 274 HIS A C 1
ATOM 2061 O O . HIS A 1 274 ? -2.992 -5.153 10.756 1.00 94.81 274 HIS A O 1
ATOM 2067 N N . TYR A 1 275 ? -3.221 -3.160 11.748 1.00 94.56 275 TYR A N 1
ATOM 2068 C CA . TYR A 1 275 ? -3.799 -3.705 12.983 1.00 94.56 275 TYR A CA 1
ATOM 2069 C C . TYR A 1 275 ? -5.117 -4.459 12.749 1.00 94.56 275 TYR A C 1
ATOM 2071 O O . TYR A 1 275 ? -5.295 -5.554 13.290 1.00 94.56 275 TYR A O 1
ATOM 2079 N N . LEU A 1 276 ? -6.034 -3.898 11.953 1.00 96.00 276 LEU A N 1
ATOM 2080 C CA . LEU A 1 276 ? -7.330 -4.516 11.671 1.00 96.00 276 LEU A CA 1
ATOM 2081 C C . LEU A 1 276 ? -7.157 -5.855 10.953 1.00 96.00 276 LEU A C 1
ATOM 2083 O O . LEU A 1 276 ? -7.743 -6.846 11.381 1.00 96.00 276 LEU A O 1
ATOM 2087 N N . VAL A 1 277 ? -6.305 -5.914 9.929 1.00 95.19 277 VAL A N 1
ATOM 2088 C CA . VAL A 1 277 ? -6.052 -7.158 9.190 1.00 95.19 277 VAL A CA 1
ATOM 2089 C C . VAL A 1 277 ? -5.329 -8.185 10.063 1.00 95.19 277 VAL A C 1
ATOM 2091 O O . VAL A 1 277 ? -5.702 -9.355 10.049 1.00 95.19 277 VAL A O 1
ATOM 2094 N N . LEU A 1 278 ? -4.348 -7.780 10.878 1.00 90.56 278 LEU A N 1
ATOM 2095 C CA . LEU A 1 278 ? -3.679 -8.702 11.805 1.00 90.56 278 LEU A CA 1
ATOM 2096 C C . LEU A 1 278 ? -4.623 -9.277 12.868 1.00 90.56 278 LEU A C 1
ATOM 2098 O O . LEU A 1 278 ? -4.450 -10.420 13.286 1.00 90.56 278 LEU A O 1
ATOM 2102 N N . THR A 1 279 ? -5.593 -8.486 13.326 1.00 93.06 279 THR A N 1
ATOM 2103 C CA . THR A 1 279 ? -6.482 -8.867 14.433 1.00 93.06 279 THR A CA 1
ATOM 2104 C C . THR A 1 279 ? -7.712 -9.632 13.950 1.00 93.06 279 THR A C 1
ATOM 2106 O O . THR A 1 279 ? -8.134 -10.587 14.598 1.00 93.06 279 THR A O 1
ATOM 2109 N N . TYR A 1 280 ? -8.289 -9.219 12.821 1.00 95.00 280 TYR A N 1
ATOM 2110 C CA . TYR A 1 280 ? -9.589 -9.695 12.340 1.00 95.00 280 TYR A CA 1
ATOM 2111 C C . TYR A 1 280 ? -9.520 -10.404 10.980 1.00 95.00 280 TYR A C 1
ATOM 2113 O O . TYR A 1 280 ? -10.489 -11.049 10.586 1.00 95.00 280 TYR A O 1
ATOM 2121 N N . GLY A 1 281 ? -8.388 -10.337 10.276 1.00 93.88 281 GLY A N 1
ATOM 2122 C CA . GLY A 1 281 ? -8.214 -10.908 8.942 1.00 93.88 281 GLY A CA 1
ATOM 2123 C C . GLY A 1 281 ? -8.677 -9.989 7.809 1.00 93.88 281 GLY A C 1
ATOM 2124 O O . GLY A 1 281 ? -9.165 -8.879 8.026 1.00 93.88 281 GLY A O 1
ATOM 2125 N N . TRP A 1 282 ? -8.500 -10.466 6.575 1.00 95.00 282 TRP A N 1
ATOM 2126 C CA . TRP A 1 282 ? -8.852 -9.720 5.366 1.00 95.00 282 TRP A CA 1
ATOM 2127 C C . TRP A 1 282 ? -10.358 -9.601 5.144 1.00 95.00 282 TRP A C 1
ATOM 2129 O O . TRP A 1 282 ? -10.810 -8.513 4.801 1.00 95.00 282 TRP A O 1
ATOM 2139 N N . ASP A 1 283 ? -11.133 -10.668 5.366 1.00 95.81 283 ASP A N 1
ATOM 2140 C CA . ASP A 1 283 ? -12.557 -10.681 5.000 1.00 95.81 283 ASP A CA 1
ATOM 2141 C C . ASP A 1 283 ? -13.353 -9.547 5.676 1.00 95.81 283 ASP A C 1
ATOM 2143 O O . ASP A 1 283 ? -14.006 -8.784 4.957 1.00 95.81 283 ASP A O 1
ATOM 2147 N N . PRO A 1 284 ? -13.256 -9.324 7.008 1.00 96.44 284 PRO A N 1
ATOM 2148 C CA . PRO A 1 284 ? -13.951 -8.201 7.638 1.00 96.44 284 PRO A CA 1
ATOM 2149 C C . PRO A 1 284 ? -13.422 -6.848 7.148 1.00 96.44 284 PRO A C 1
ATOM 2151 O O . PRO A 1 284 ? -14.179 -5.892 6.984 1.00 96.44 284 PRO A O 1
ATOM 2154 N N .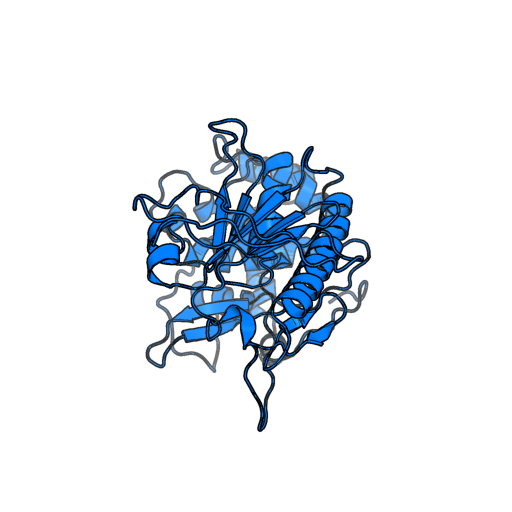 PHE A 1 285 ? -12.122 -6.746 6.870 1.00 96.06 285 PHE A N 1
ATOM 2155 C CA . PHE A 1 285 ? -11.548 -5.507 6.362 1.00 96.06 285 PHE A CA 1
ATOM 2156 C C . PHE A 1 285 ? -12.081 -5.145 4.975 1.00 96.06 285 PHE A C 1
ATOM 2158 O O . PHE A 1 285 ? -12.542 -4.020 4.780 1.00 96.06 285 PHE A O 1
ATOM 2165 N N . LEU A 1 286 ? -12.079 -6.090 4.036 1.00 95.38 286 LEU A N 1
ATOM 2166 C CA . LEU A 1 286 ? -12.575 -5.878 2.678 1.00 95.38 286 LEU A CA 1
ATOM 2167 C C . LEU A 1 286 ? -14.091 -5.641 2.657 1.00 95.38 286 LEU A C 1
ATOM 2169 O O . LEU A 1 286 ? -14.558 -4.778 1.912 1.00 95.38 286 LEU A O 1
ATOM 2173 N N . GLU A 1 287 ? -14.856 -6.329 3.514 1.00 95.06 287 GLU A N 1
ATOM 2174 C CA . GLU A 1 287 ? -16.294 -6.082 3.672 1.00 95.06 287 GLU A CA 1
ATOM 2175 C C . GLU A 1 287 ? -16.570 -4.650 4.147 1.00 95.06 287 GLU A C 1
ATOM 2177 O O . GLU A 1 287 ? -17.431 -3.965 3.587 1.00 95.06 287 GLU A O 1
ATOM 2182 N N . ALA A 1 288 ? -15.834 -4.172 5.155 1.00 93.31 288 ALA A N 1
ATOM 2183 C CA . ALA A 1 288 ? -15.949 -2.793 5.612 1.00 93.31 288 ALA A CA 1
ATOM 2184 C C . ALA A 1 288 ? -15.530 -1.813 4.509 1.00 93.31 288 ALA A C 1
ATOM 2186 O O . ALA A 1 288 ? -16.290 -0.898 4.197 1.00 93.31 288 ALA A O 1
ATOM 2187 N N . LEU A 1 289 ? -14.372 -2.028 3.877 1.00 92.06 289 LEU A N 1
ATOM 2188 C CA . LEU A 1 289 ? -13.828 -1.167 2.824 1.00 92.06 289 LEU A CA 1
ATOM 2189 C C . LEU A 1 289 ? -14.818 -0.983 1.664 1.00 92.06 289 LEU A C 1
ATOM 2191 O O . LEU A 1 289 ? -15.058 0.149 1.254 1.00 92.06 289 LEU A O 1
ATOM 2195 N N . GLY A 1 290 ? -15.453 -2.061 1.193 1.00 91.25 290 GLY A N 1
ATOM 2196 C CA . GLY A 1 290 ? -16.452 -2.011 0.118 1.00 91.25 290 GLY A CA 1
ATOM 2197 C C . GLY A 1 290 ? -17.767 -1.314 0.499 1.00 91.25 290 GLY A C 1
ATOM 2198 O O . GLY A 1 290 ? -18.536 -0.917 -0.376 1.00 91.25 290 GLY A O 1
ATOM 2199 N N . ARG A 1 291 ? -18.042 -1.139 1.798 1.00 90.56 291 ARG A N 1
ATOM 2200 C CA . ARG A 1 291 ? -19.204 -0.388 2.311 1.00 90.56 291 ARG A CA 1
ATOM 2201 C C . ARG A 1 291 ? -18.891 1.077 2.601 1.00 90.56 291 ARG A C 1
ATOM 2203 O O . ARG A 1 291 ? -19.818 1.875 2.758 1.00 90.56 291 ARG A O 1
ATOM 2210 N N . LEU A 1 292 ? -17.615 1.440 2.693 1.00 88.50 292 LEU A N 1
ATOM 2211 C CA . LEU A 1 292 ? -17.195 2.823 2.864 1.00 88.50 292 LEU A CA 1
ATOM 2212 C C . LEU A 1 292 ? -17.268 3.553 1.517 1.00 88.50 292 LEU A C 1
ATOM 2214 O O . LEU A 1 292 ? -16.758 3.070 0.514 1.00 88.50 292 LEU A O 1
ATOM 2218 N N . SER A 1 293 ? -17.876 4.743 1.504 1.00 79.44 293 SER A N 1
ATOM 2219 C CA . SER A 1 293 ? -17.856 5.632 0.336 1.00 79.44 293 SER A CA 1
ATOM 2220 C C . SER A 1 293 ? -17.236 6.984 0.682 1.00 79.44 293 SER A C 1
ATOM 2222 O O . SER A 1 293 ? -17.599 7.613 1.682 1.00 79.44 293 SER A O 1
ATOM 2224 N N . SER A 1 294 ? -16.342 7.447 -0.188 1.00 72.62 294 SER A N 1
ATOM 2225 C CA . SER A 1 294 ? -15.588 8.697 -0.139 1.00 72.62 294 SER A CA 1
ATOM 2226 C C . SER A 1 294 ? -16.517 9.904 -0.238 1.00 72.62 294 SER A C 1
ATOM 2228 O O . SER A 1 294 ? -16.229 10.974 0.298 1.00 72.62 294 SER A O 1
ATOM 2230 N N . THR A 1 295 ? -17.678 9.711 -0.869 1.00 67.12 295 THR A N 1
ATOM 2231 C CA . THR A 1 295 ? -18.705 10.737 -1.049 1.00 67.12 295 THR A CA 1
ATOM 2232 C C . THR A 1 295 ? -19.733 10.783 0.079 1.00 67.12 295 THR A C 1
ATOM 2234 O O . THR A 1 295 ? -20.460 11.774 0.177 1.00 67.12 295 THR A O 1
ATOM 2237 N N . ALA A 1 296 ? -19.816 9.749 0.929 1.00 56.12 296 ALA A N 1
ATOM 2238 C CA . ALA A 1 296 ? -20.998 9.556 1.769 1.00 56.12 296 ALA A CA 1
ATOM 2239 C C . ALA A 1 296 ? -20.777 9.484 3.286 1.00 56.12 296 ALA A C 1
ATOM 2241 O O . ALA A 1 296 ? -21.768 9.626 3.999 1.00 56.12 296 ALA A O 1
ATOM 2242 N N . LEU A 1 297 ? -19.572 9.291 3.835 1.00 58.03 297 LEU A N 1
ATOM 2243 C CA . LEU A 1 297 ? -19.468 8.949 5.264 1.00 58.03 297 LEU A CA 1
ATOM 2244 C C . LEU A 1 297 ? -18.433 9.784 6.026 1.00 58.03 297 LEU A C 1
ATOM 2246 O O . LEU A 1 297 ? -17.232 9.558 5.940 1.00 58.03 297 LEU A O 1
ATOM 2250 N N . ALA A 1 298 ? -18.931 10.697 6.859 1.00 63.00 298 ALA A N 1
ATOM 2251 C CA . ALA A 1 298 ? -18.236 11.143 8.060 1.00 63.00 298 ALA A CA 1
ATOM 2252 C C . ALA A 1 298 ? -19.152 10.886 9.265 1.00 63.00 298 ALA A C 1
ATOM 2254 O O . ALA A 1 298 ? -20.360 11.122 9.189 1.00 63.00 298 ALA A O 1
ATOM 2255 N N . GLY A 1 299 ? -18.593 10.412 10.378 1.00 67.44 299 GLY A N 1
ATOM 2256 C CA . GLY A 1 299 ? -19.338 10.212 11.624 1.00 67.44 299 GLY A CA 1
ATOM 2257 C C . GLY A 1 299 ? -20.183 8.932 11.652 1.00 67.44 299 GLY A C 1
ATOM 2258 O O . GLY A 1 299 ? -19.683 7.850 11.363 1.00 67.44 299 GLY A O 1
ATOM 2259 N N . GLU A 1 300 ? -21.460 9.044 12.032 1.00 69.75 300 GLU A N 1
ATOM 2260 C CA . GLU A 1 300 ? -22.312 7.911 12.455 1.00 69.75 300 GLU A CA 1
ATOM 2261 C C . GLU A 1 300 ? -22.433 6.774 11.434 1.00 69.75 300 GLU A C 1
ATOM 2263 O O . GLU A 1 300 ? -22.507 5.608 11.814 1.00 69.75 300 GLU A O 1
ATOM 2268 N N . LEU A 1 301 ? -22.433 7.092 10.140 1.00 78.00 301 LEU A N 1
ATOM 2269 C CA . LEU A 1 301 ? -22.553 6.079 9.094 1.00 78.00 301 LEU A CA 1
ATOM 2270 C C . LEU A 1 301 ? -21.287 5.224 8.953 1.00 78.00 301 LEU A C 1
ATOM 2272 O O . LEU A 1 301 ? -21.385 4.037 8.663 1.00 78.00 301 LEU A O 1
ATOM 2276 N N . GLN A 1 302 ? -20.109 5.804 9.197 1.00 85.25 302 GLN A N 1
ATOM 2277 C CA . GLN A 1 302 ? -18.865 5.044 9.248 1.00 85.25 302 GLN A CA 1
ATOM 2278 C C . GLN A 1 302 ? -18.890 4.111 10.462 1.00 85.25 302 GLN A C 1
ATOM 2280 O O . GLN A 1 302 ? -18.682 2.912 10.314 1.00 85.25 302 GLN A O 1
ATOM 2285 N N . SER A 1 303 ? -19.247 4.626 11.643 1.00 86.94 303 SER A N 1
ATOM 2286 C CA . SER A 1 303 ? -19.375 3.801 12.850 1.00 86.94 303 SER A CA 1
ATOM 2287 C C . SER A 1 303 ? -20.388 2.664 12.691 1.00 86.94 303 SER A C 1
ATOM 2289 O O . SER A 1 303 ? -20.133 1.566 13.175 1.00 86.94 303 SER A O 1
ATOM 2291 N N . ALA A 1 304 ? -21.494 2.880 11.970 1.00 89.81 304 ALA A N 1
ATOM 2292 C CA . ALA A 1 304 ? -22.468 1.830 11.675 1.00 89.81 304 ALA A CA 1
ATOM 2293 C C . ALA A 1 304 ? -21.865 0.683 10.845 1.00 89.81 304 ALA A C 1
ATOM 2295 O O . ALA A 1 304 ? -22.080 -0.477 11.183 1.00 89.81 304 ALA A O 1
ATOM 2296 N N . VAL A 1 305 ? -21.057 0.990 9.820 1.00 92.25 305 VAL A N 1
ATOM 2297 C CA . VAL A 1 305 ? -20.344 -0.039 9.038 1.00 92.25 305 VAL A CA 1
ATOM 2298 C C . VAL A 1 305 ? -19.436 -0.868 9.944 1.00 92.25 305 VAL A C 1
ATOM 2300 O O . VAL A 1 305 ? -19.467 -2.095 9.882 1.00 92.25 305 VAL A O 1
ATOM 2303 N N . PHE A 1 306 ? -18.661 -0.218 10.815 1.00 93.56 306 PHE A N 1
ATOM 2304 C CA . PHE A 1 306 ? -17.756 -0.930 11.718 1.00 93.56 306 PHE A CA 1
ATOM 2305 C C . PHE A 1 306 ? -18.505 -1.765 12.763 1.00 93.56 306 PHE A C 1
ATOM 2307 O O . PHE A 1 306 ? -18.113 -2.905 13.003 1.00 93.56 306 PHE A O 1
ATOM 2314 N N . ARG A 1 307 ? -19.627 -1.274 13.301 1.00 94.69 307 ARG A N 1
ATOM 2315 C CA . ARG A 1 307 ? -20.487 -2.060 14.197 1.00 94.69 307 ARG A CA 1
ATOM 2316 C C . ARG A 1 307 ? -21.026 -3.305 13.508 1.00 94.69 307 ARG A C 1
ATOM 2318 O O . ARG A 1 307 ? -21.011 -4.378 14.102 1.00 94.69 307 ARG A O 1
ATOM 2325 N N . ASP A 1 308 ? -21.494 -3.171 12.273 1.00 95.94 308 ASP A N 1
ATOM 2326 C CA . ASP A 1 308 ? -22.093 -4.282 11.536 1.00 95.94 308 ASP A CA 1
ATOM 2327 C C . ASP A 1 308 ? -21.060 -5.355 11.163 1.00 95.94 308 ASP A C 1
ATOM 2329 O O . ASP A 1 308 ? -21.384 -6.540 11.179 1.00 95.94 308 ASP A O 1
ATOM 2333 N N . VAL A 1 309 ? -19.826 -4.950 10.846 1.00 96.62 309 VAL A N 1
ATOM 2334 C CA . VAL A 1 309 ? -18.765 -5.855 10.373 1.00 96.62 309 VAL A CA 1
ATOM 2335 C C . VAL A 1 309 ? -17.920 -6.429 11.517 1.00 96.62 309 VAL A C 1
ATOM 2337 O O . VAL A 1 309 ? -17.645 -7.625 11.543 1.00 96.62 309 VAL A O 1
ATOM 2340 N N . TYR A 1 310 ? -17.528 -5.599 12.486 1.00 95.69 310 TYR A N 1
ATOM 2341 C CA . TYR A 1 310 ? -16.638 -5.984 13.590 1.00 95.69 310 TYR A CA 1
ATOM 2342 C C . TYR A 1 310 ? -17.371 -6.206 14.920 1.00 95.69 310 TYR A C 1
ATOM 2344 O O . TYR A 1 310 ? -16.776 -6.701 15.875 1.00 95.69 310 TYR A O 1
ATOM 2352 N N . GLY A 1 311 ? -18.654 -5.844 15.014 1.00 96.19 311 GLY A N 1
ATOM 2353 C CA . GLY A 1 311 ? -19.446 -5.966 16.243 1.00 96.19 311 GLY A CA 1
ATOM 2354 C C . GLY A 1 311 ? -19.206 -4.864 17.282 1.00 96.19 311 GLY A C 1
ATOM 2355 O O . GLY A 1 311 ? -19.777 -4.939 18.369 1.00 96.19 311 GLY A O 1
ATOM 2356 N N . VAL A 1 312 ? -18.385 -3.858 16.966 1.00 95.31 312 VAL A N 1
ATOM 2357 C CA . VAL A 1 312 ? -17.956 -2.770 17.866 1.00 95.31 312 VAL A CA 1
ATOM 2358 C C . VAL A 1 312 ? -17.923 -1.429 17.134 1.00 95.31 312 VAL A C 1
ATOM 2360 O O . VAL A 1 312 ? -17.824 -1.385 15.906 1.00 95.31 312 VAL A O 1
ATOM 2363 N N . GLU A 1 313 ? -17.995 -0.321 17.871 1.00 92.75 313 GLU A N 1
ATOM 2364 C CA . GLU A 1 313 ? -17.874 1.007 17.257 1.00 92.75 313 GLU A CA 1
ATOM 2365 C C . GLU A 1 313 ? -16.470 1.243 16.687 1.00 92.75 313 GLU A C 1
ATOM 2367 O O . GLU A 1 313 ? -15.471 0.777 17.236 1.00 92.75 313 GLU A O 1
ATOM 2372 N N . LEU A 1 314 ? -16.366 2.088 15.653 1.00 91.94 314 LEU A N 1
ATOM 2373 C CA . LEU A 1 314 ? -15.061 2.530 15.150 1.00 91.94 314 LEU A CA 1
ATOM 2374 C C . LEU A 1 314 ? -14.210 3.185 16.251 1.00 91.94 314 LEU A C 1
ATOM 2376 O O . LEU A 1 314 ? -13.012 2.941 16.320 1.00 91.94 314 LEU A O 1
ATOM 2380 N N . THR A 1 315 ? -14.817 3.958 17.153 1.00 92.00 315 THR A N 1
ATOM 2381 C CA . THR A 1 315 ? -14.088 4.568 18.276 1.00 92.00 315 THR A CA 1
ATOM 2382 C C . THR A 1 315 ? -13.517 3.527 19.235 1.00 92.00 315 THR A C 1
ATOM 2384 O O . THR A 1 315 ? -12.414 3.709 19.736 1.00 92.00 315 THR A O 1
ATOM 2387 N N . GLU A 1 316 ? -14.228 2.419 19.463 1.00 94.38 316 GLU A N 1
ATOM 2388 C CA . GLU A 1 316 ? -13.743 1.319 20.308 1.00 94.38 316 GLU A CA 1
ATOM 2389 C C . GLU A 1 316 ? -12.572 0.586 19.633 1.00 94.38 316 GLU A C 1
ATOM 2391 O O . GLU A 1 316 ? -11.592 0.246 20.296 1.00 94.38 316 GLU A O 1
ATOM 2396 N N . LEU A 1 317 ? -12.619 0.404 18.307 1.00 95.12 317 LEU A N 1
ATOM 2397 C CA . LEU A 1 317 ? -11.497 -0.142 17.532 1.00 95.12 317 LEU A CA 1
ATOM 2398 C C . LEU A 1 317 ? -10.279 0.780 17.541 1.00 95.12 317 LEU A C 1
ATOM 2400 O O . LEU A 1 317 ? -9.156 0.305 17.689 1.00 95.12 317 LEU A O 1
ATOM 2404 N N . GLU A 1 318 ? -10.485 2.088 17.403 1.00 95.25 318 GLU A N 1
ATOM 2405 C CA . GLU A 1 318 ? -9.412 3.077 17.488 1.00 95.25 318 GLU A CA 1
ATOM 2406 C C . GLU A 1 318 ? -8.779 3.080 18.884 1.00 95.25 318 GLU A C 1
ATOM 2408 O O . GLU A 1 318 ? -7.557 3.096 18.998 1.00 95.25 318 GLU A O 1
ATOM 2413 N N . GLU A 1 319 ? -9.572 2.999 19.954 1.00 95.12 319 GLU A N 1
ATOM 2414 C CA . GLU A 1 319 ? -9.062 2.870 21.324 1.00 95.12 319 GLU A CA 1
ATOM 2415 C C . GLU A 1 319 ? -8.270 1.571 21.527 1.00 95.12 319 GLU A C 1
ATOM 2417 O O . GLU A 1 319 ? -7.180 1.596 22.106 1.00 95.12 319 GLU A O 1
ATOM 2422 N N . ALA A 1 320 ? -8.773 0.446 21.010 1.00 95.69 320 ALA A N 1
ATOM 2423 C CA . ALA A 1 320 ? -8.080 -0.837 21.056 1.00 95.69 320 ALA A CA 1
ATOM 2424 C C . ALA A 1 320 ? -6.758 -0.802 20.277 1.00 95.69 320 ALA A C 1
ATOM 2426 O O . ALA A 1 320 ? -5.747 -1.312 20.760 1.00 95.69 320 ALA A O 1
ATOM 2427 N N . TRP A 1 321 ? -6.734 -0.148 19.117 1.00 95.38 321 TRP A N 1
ATOM 2428 C CA . TRP A 1 321 ? -5.531 0.079 18.322 1.00 95.38 321 TRP A CA 1
ATOM 2429 C C . TRP A 1 321 ? -4.514 0.971 19.049 1.00 95.38 321 TRP A C 1
ATOM 2431 O O . TRP A 1 321 ? -3.333 0.631 19.113 1.00 95.38 321 TRP A O 1
ATOM 2441 N N . VAL A 1 322 ? -4.945 2.073 19.670 1.00 94.12 322 VAL A N 1
ATOM 2442 C CA . VAL A 1 322 ? -4.056 2.936 20.469 1.00 94.12 322 VAL A CA 1
ATOM 2443 C C . VAL A 1 322 ? -3.471 2.169 21.658 1.00 94.12 322 VAL A C 1
ATOM 2445 O O . VAL A 1 322 ? -2.269 2.255 21.921 1.00 94.12 322 VAL A O 1
ATOM 2448 N N . ALA A 1 323 ? -4.282 1.370 22.354 1.00 92.88 323 ALA A N 1
ATOM 2449 C CA . ALA A 1 323 ? -3.800 0.493 23.419 1.00 92.88 323 ALA A CA 1
ATOM 2450 C C . ALA A 1 323 ? -2.830 -0.575 22.883 1.00 92.88 323 ALA A C 1
ATOM 2452 O O . ALA A 1 323 ? -1.806 -0.870 23.508 1.00 92.88 323 ALA A O 1
ATOM 2453 N N . TRP A 1 324 ? -3.114 -1.128 21.703 1.00 91.56 324 TRP A N 1
ATOM 2454 C CA . TRP A 1 324 ? -2.248 -2.082 21.022 1.00 91.56 324 TRP A CA 1
ATOM 2455 C C . TRP A 1 324 ? -0.888 -1.469 20.683 1.00 91.56 324 TRP A C 1
ATOM 2457 O O . TRP A 1 324 ? 0.116 -2.137 20.918 1.00 91.56 324 TRP A O 1
ATOM 2467 N N . LEU A 1 325 ? -0.834 -0.209 20.233 1.00 90.19 325 LEU A N 1
ATOM 2468 C CA . LEU A 1 325 ? 0.412 0.535 20.009 1.00 90.19 325 LEU A CA 1
ATOM 2469 C C . LEU A 1 325 ? 1.173 0.767 21.320 1.00 90.19 325 LEU A C 1
ATOM 2471 O O . LEU A 1 325 ? 2.365 0.480 21.407 1.00 90.19 325 LEU A O 1
ATOM 2475 N N . GLY A 1 326 ? 0.482 1.241 22.360 1.00 86.25 326 GLY A N 1
ATOM 2476 C CA . GLY A 1 326 ? 1.091 1.589 23.649 1.00 86.25 326 GLY A CA 1
ATOM 2477 C C . GLY A 1 326 ? 1.622 0.403 24.464 1.00 86.25 326 GLY A C 1
ATOM 2478 O O . GLY A 1 326 ? 2.353 0.604 25.431 1.00 86.25 326 GLY A O 1
ATOM 2479 N N . THR A 1 327 ? 1.268 -0.830 24.096 1.00 83.94 327 THR A N 1
ATOM 2480 C CA . THR A 1 327 ? 1.717 -2.057 24.779 1.00 83.94 327 THR A CA 1
ATOM 2481 C C . THR A 1 327 ? 2.898 -2.744 24.091 1.00 83.94 327 THR A C 1
ATOM 2483 O O . THR A 1 327 ? 3.429 -3.718 24.630 1.00 83.94 327 THR A O 1
ATOM 2486 N N . ARG A 1 328 ? 3.347 -2.258 22.925 1.00 81.56 328 ARG A N 1
ATOM 2487 C CA . ARG A 1 328 ? 4.459 -2.877 22.194 1.00 81.56 328 ARG A CA 1
ATOM 2488 C C . ARG A 1 328 ? 5.807 -2.555 22.856 1.00 81.56 328 ARG A C 1
ATOM 2490 O O . ARG A 1 328 ? 6.091 -1.391 23.143 1.00 81.56 328 ARG A O 1
ATOM 2497 N N . PRO A 1 329 ? 6.668 -3.561 23.094 1.00 71.75 329 PRO A N 1
ATOM 2498 C CA . PRO A 1 329 ? 8.022 -3.316 23.578 1.00 71.75 329 PRO A CA 1
ATOM 2499 C C . PRO A 1 329 ? 8.860 -2.623 22.497 1.00 71.75 329 PRO A C 1
ATOM 2501 O O . PRO A 1 329 ? 8.596 -2.805 21.315 1.00 71.75 329 PRO A O 1
ATOM 2504 N N . ALA A 1 330 ? 9.931 -1.921 22.884 1.00 68.50 330 ALA A N 1
ATOM 2505 C CA . ALA A 1 330 ? 10.854 -1.294 21.926 1.00 68.50 330 ALA A CA 1
ATOM 2506 C C . ALA A 1 330 ? 11.340 -2.277 20.839 1.00 68.50 330 ALA A C 1
ATOM 2508 O O . ALA A 1 330 ? 11.324 -1.962 19.658 1.00 68.50 330 ALA A O 1
ATOM 2509 N N . ALA A 1 331 ? 11.622 -3.524 21.233 1.00 66.62 331 ALA A N 1
ATOM 2510 C CA . ALA A 1 331 ? 12.038 -4.590 20.324 1.00 66.62 331 ALA A CA 1
ATOM 2511 C C . ALA A 1 331 ? 11.001 -4.964 19.246 1.00 66.62 331 ALA A C 1
ATOM 2513 O O . ALA A 1 331 ? 11.382 -5.526 18.229 1.00 66.62 331 ALA A O 1
ATOM 2514 N N . PHE A 1 332 ? 9.708 -4.677 19.444 1.00 68.56 332 PHE A N 1
ATOM 2515 C CA . PHE A 1 332 ? 8.694 -4.863 18.399 1.00 68.56 332 PHE A CA 1
ATOM 2516 C C . PHE A 1 332 ? 8.889 -3.864 17.254 1.00 68.56 332 PHE A C 1
ATOM 2518 O O . PHE A 1 332 ? 8.610 -4.193 16.109 1.00 68.56 332 PHE A O 1
ATOM 2525 N N . TRP A 1 333 ? 9.385 -2.664 17.559 1.00 68.19 333 TRP A N 1
ATOM 2526 C CA . TRP A 1 333 ? 9.671 -1.634 16.563 1.00 68.19 333 TRP A CA 1
ATOM 2527 C C . TRP A 1 333 ? 10.983 -1.879 15.814 1.00 68.19 333 TRP A C 1
ATOM 2529 O O . TRP A 1 333 ? 11.138 -1.387 14.703 1.00 68.19 333 TRP A O 1
ATOM 2539 N N . ASP A 1 334 ? 11.904 -2.633 16.415 1.00 62.56 334 ASP A N 1
ATOM 2540 C CA . ASP A 1 334 ? 13.266 -2.816 15.903 1.00 62.56 334 ASP A CA 1
ATOM 2541 C C . ASP A 1 334 ? 13.503 -4.204 15.266 1.00 62.56 334 ASP A C 1
ATOM 2543 O O . ASP A 1 334 ? 14.563 -4.445 14.691 1.00 62.56 334 ASP A O 1
ATOM 2547 N N . ALA A 1 335 ? 12.562 -5.148 15.384 1.00 52.91 335 ALA A N 1
ATOM 2548 C CA . ALA A 1 335 ? 12.726 -6.499 14.850 1.00 52.91 335 ALA A CA 1
ATOM 2549 C C . ALA A 1 335 ? 12.168 -6.621 13.418 1.00 52.91 335 ALA A C 1
ATOM 2551 O O . ALA A 1 335 ? 11.029 -6.212 13.187 1.00 52.91 335 ALA A O 1
ATOM 2552 N N . PRO A 1 336 ? 12.883 -7.267 12.474 1.00 49.62 336 PRO A N 1
ATOM 2553 C CA . PRO A 1 336 ? 12.254 -7.781 11.261 1.00 49.62 336 PRO A CA 1
ATOM 2554 C C . PRO A 1 336 ? 11.224 -8.836 11.687 1.00 49.62 336 PRO A C 1
ATOM 2556 O O . PRO A 1 336 ? 11.572 -9.901 12.206 1.00 49.62 336 PRO A O 1
ATOM 2559 N N . VAL A 1 337 ? 9.938 -8.506 11.581 1.00 41.97 337 VAL A N 1
ATOM 2560 C CA . VAL A 1 337 ? 8.869 -9.347 12.123 1.00 41.97 337 VAL A CA 1
ATOM 2561 C C . VAL A 1 337 ? 8.629 -10.528 11.187 1.00 41.97 337 VAL A C 1
ATOM 2563 O O . VAL A 1 337 ? 7.938 -10.424 10.184 1.00 41.97 337 VAL A O 1
ATOM 2566 N N . THR A 1 338 ? 9.125 -11.710 11.545 1.00 37.66 338 THR A N 1
ATOM 2567 C CA . THR A 1 338 ? 8.608 -12.949 10.951 1.00 37.66 338 THR A CA 1
ATOM 2568 C C . THR A 1 338 ? 7.228 -13.230 11.551 1.00 37.66 338 THR A C 1
ATOM 2570 O O . THR A 1 338 ? 7.130 -13.698 12.686 1.00 37.66 338 THR A O 1
ATOM 2573 N N . LEU A 1 339 ? 6.147 -12.918 10.829 1.00 34.28 339 LEU A N 1
ATOM 2574 C CA . LEU A 1 339 ? 4.797 -13.295 11.254 1.00 34.28 339 LEU A CA 1
ATOM 2575 C C . LEU A 1 339 ? 4.594 -14.796 11.035 1.00 34.28 339 LEU A C 1
ATOM 2577 O O . LEU A 1 339 ? 4.672 -15.280 9.909 1.00 34.28 339 LEU A O 1
ATOM 2581 N N . VAL A 1 340 ? 4.290 -15.532 12.105 1.00 31.97 340 VAL A N 1
ATOM 2582 C CA . VAL A 1 340 ? 3.746 -16.891 12.003 1.00 31.97 340 VAL A CA 1
ATOM 2583 C C . VAL A 1 340 ? 2.220 -16.771 12.026 1.00 31.97 340 VAL A C 1
ATOM 2585 O O . VAL A 1 340 ? 1.671 -16.333 13.039 1.00 31.97 340 VAL A O 1
ATOM 2588 N N . PRO A 1 341 ? 1.502 -17.138 10.949 1.00 31.47 341 PRO A N 1
ATOM 2589 C CA . PRO A 1 341 ? 0.045 -17.117 10.960 1.00 31.47 341 PRO A CA 1
ATOM 2590 C C . PRO A 1 341 ? -0.508 -18.026 12.068 1.00 31.47 341 PRO A C 1
ATOM 2592 O O . PRO A 1 341 ? -0.150 -19.201 12.150 1.00 31.47 341 PRO A O 1
ATOM 2595 N N . GLY A 1 342 ? -1.404 -17.495 12.905 1.00 33.25 342 GLY A N 1
ATOM 2596 C CA . GLY A 1 342 ? -2.160 -18.287 13.884 1.00 33.25 342 GLY A CA 1
ATOM 2597 C C . GLY A 1 342 ? -1.547 -18.425 15.281 1.00 33.25 342 GLY A C 1
ATOM 2598 O O . GLY A 1 342 ? -2.047 -19.224 16.073 1.00 33.25 342 GLY A O 1
ATOM 2599 N N . THR A 1 343 ? -0.512 -17.660 15.628 1.00 29.19 343 THR A N 1
ATOM 2600 C CA . THR A 1 343 ? -0.174 -17.429 17.041 1.00 29.19 343 THR A CA 1
ATOM 2601 C C . THR A 1 343 ? -0.947 -16.215 17.543 1.00 29.19 343 THR A C 1
ATOM 2603 O O . THR A 1 343 ? -0.729 -15.111 17.048 1.00 29.19 343 THR A O 1
ATOM 2606 N N . GLU A 1 344 ? -1.859 -16.416 18.497 1.00 26.89 344 GLU A N 1
ATOM 2607 C CA . GLU A 1 344 ? -2.448 -15.304 19.256 1.00 26.89 344 GLU A CA 1
ATOM 2608 C C . GLU A 1 344 ? -1.334 -14.459 19.917 1.00 26.89 344 GLU A C 1
ATOM 2610 O O . GLU A 1 344 ? -0.304 -15.030 20.298 1.00 26.89 344 GLU A O 1
ATOM 2615 N N . PRO A 1 345 ? -1.508 -13.124 20.023 1.00 38.12 345 PRO A N 1
ATOM 2616 C CA . PRO A 1 345 ? -0.538 -12.224 20.649 1.00 38.12 345 PRO A CA 1
ATOM 2617 C C . PRO A 1 345 ? -0.327 -12.460 22.150 1.00 38.12 345 PRO A C 1
ATOM 2619 O O . PRO A 1 345 ? -1.291 -12.848 22.851 1.00 38.12 345 PRO A O 1
#

pLDDT: mean 76.02, std 18.89, range [26.89, 96.62]

Sequence (345 aa):
MSCGATRRALLPLLGLGSGCVADPFDLSEDTIPWLVARSEHFVYHADVRDPDAYLLNNPMELPDGAVFDPAGRDVSETIGVYLDAYEVWYAGLAALFEVEPDAPIDVYVYSSQAQRLRVGQLSAGGAIDTQRASGGGLAIHTATGVHAHELVHVFQSLNADAPMVWMEGMAVALGDGFVEVVDDGPYFNRSQRPNLPLPGVEGHGLPYVEVWTAQGLVFTPVHRTAALTLGLPDPAFEALEPYPDLRPSMLSAPGSTATRDLGLQYVMGGSLVHYLVLTYGWDPFLEALGRLSSTALAGELQSAVFRDVYGVELTELEEAWVAWLGTRPAAFWDAPVTLVPGTEP

Secondary structure (DSSP, 8-state):
------------SS--EEE-PPPTT--SS----EEEEE-SSEEEEEE-S-TTSGGGTS-EE-TTS-EE--TTS-HHHHHHHHHHHHHHHHHHHHHHHT---SSPEEEEE---HHHHHHTT-TTTSEEEE---TTS---EEEESSS--HHHHHHHHHHHH-B--HHHHHHHHHHHH-B-----SSSPPP--B-S-SS-BTTB---S-BEEEEEETTEEEEEEHHHHHHHHTT---TTSPPP---TT--GGGGSSTT-SGGG-HHHIIIIIHHHHHHHHHHH-HHHHHHHHHH-BTTT-SSHHHHHHHHHHHSS-HHHHHHHHHHHHHT--HHHHHS-----TT---

Foldseek 3Di:
DPPDDDDDDDDPDWPWDFDQDADPQPPDPDTFGWTWTDDPQETETERCPDCVFPAQAAWEQAQQRDIDGNPPHDPVVSLVSLVVSVVVLQVLLCVLLVDHFPHHEYEAADRDPVVCVRVVVPDPQWEWDPDCPPVDGTYIYGNYSHQSLRVQLVSCVVQFQAFLLQSLQVSQLFAQDWDADDDDDDGHDGYSHTCPDTVVTAHFPFGWDWDQDPVGTDIFTLLVVLCLQLVQDDPPDDHDPHDVVDASLVLLDPPDPNVVPSSCSNSRSNLLLNVCCLVPNSPLSSQLRSLHHSPDDRPPSSQVSCCVSVVGGSVVSRVVSNVVSNPDDPVSRVDRDPDDPPDDD

Radius of gyration: 20.79 Å; chains: 1; bounding box: 52×39×64 Å